Protein AF-A0A8J4T816-F1 (afdb_monomer_lite)

Secondary structure (DSSP, 8-state):
---------TT-EEEE-SSTTSPPEEEEEEEEETTTTEEEEEESSSS-EEEE-GGG-EE--TTGGGGS-HHHHHHHHHHIIIIIHHHHHHHHHHHHT------------------------TT-EEEEE-TTT--EEEEEEEEEETTTTEEEEEETTT--EEEE-GGG-B-TTSGGGGGB--HHHHHHHHHHHHHHHHHHHHHGGGSSS----

Sequence (213 aa):
MYIYNSIWSVGDFCLYKPDPTGEYVLGAIKLIDVDNNLCTITSCMSSVETKLSPEELLSLTADTIKLVSEDDLQAVHKQLNASYFGRKLEKLSCIFSGQPMEKLPKSTPVRPHKSANSSWQPGNMCICTWSEDDSYYFAIVSEADHQKDRFLITFCYYNNTEIKRSTDLHELGSDFELLVEDELNKLAAEKLRKSQTSRKKVGSAKLEDGNET

Structure (mmCIF, N/CA/C/O backbone):
data_AF-A0A8J4T816-F1
#
_entry.id   AF-A0A8J4T816-F1
#
loop_
_atom_site.group_PDB
_atom_site.id
_atom_site.type_symbol
_atom_site.label_atom_id
_atom_site.label_alt_id
_atom_site.label_comp_id
_atom_site.label_asym_id
_atom_site.label_entity_id
_atom_site.label_seq_id
_atom_site.pdbx_PDB_ins_code
_atom_site.Cartn_x
_atom_site.Cartn_y
_atom_site.Cartn_z
_atom_site.occupancy
_atom_site.B_iso_or_equiv
_atom_site.auth_seq_id
_atom_site.auth_comp_id
_atom_site.auth_asym_id
_atom_site.auth_atom_id
_atom_site.pdbx_PDB_model_num
ATOM 1 N N . MET A 1 1 ? 4.881 -17.284 32.587 1.00 33.09 1 MET A N 1
ATOM 2 C CA . MET A 1 1 ? 5.192 -16.071 31.806 1.00 33.09 1 MET A CA 1
ATOM 3 C C . MET A 1 1 ? 4.037 -15.910 30.835 1.00 33.09 1 MET A C 1
ATOM 5 O O . MET A 1 1 ? 3.948 -16.691 29.899 1.00 33.09 1 MET A O 1
ATOM 9 N N . TYR A 1 2 ? 3.052 -15.074 31.170 1.00 28.73 2 TYR A N 1
ATOM 10 C CA . TYR A 1 2 ? 1.856 -14.921 30.341 1.00 28.73 2 TYR A CA 1
ATOM 11 C C . TYR A 1 2 ? 2.256 -14.149 29.085 1.00 28.73 2 TYR A C 1
ATOM 13 O O . TYR A 1 2 ? 2.643 -12.988 29.172 1.00 28.73 2 TYR A O 1
ATOM 21 N N . ILE A 1 3 ? 2.239 -14.821 27.935 1.00 30.38 3 ILE A N 1
ATOM 22 C CA . ILE A 1 3 ? 2.352 -14.162 26.636 1.00 30.38 3 ILE A CA 1
ATOM 23 C C . ILE A 1 3 ? 1.009 -13.468 26.433 1.00 30.38 3 ILE A C 1
ATOM 25 O O . ILE A 1 3 ? 0.025 -14.104 26.060 1.00 30.38 3 ILE A O 1
ATOM 29 N N . TYR A 1 4 ? 0.944 -12.188 26.787 1.00 39.75 4 TYR A N 1
ATOM 30 C CA . TYR A 1 4 ? -0.200 -11.354 26.460 1.00 39.75 4 TYR A CA 1
ATOM 31 C C . TYR A 1 4 ? -0.156 -11.131 24.945 1.00 39.75 4 TYR A C 1
ATOM 33 O O . TYR A 1 4 ? 0.651 -10.349 24.446 1.00 39.75 4 TYR A O 1
ATOM 41 N N . ASN A 1 5 ? -0.974 -11.878 24.201 1.00 41.59 5 ASN A N 1
ATOM 42 C CA . ASN A 1 5 ? -1.236 -11.610 22.789 1.00 41.59 5 ASN A CA 1
ATOM 43 C C . ASN A 1 5 ? -2.100 -10.349 22.714 1.00 41.59 5 ASN A C 1
ATOM 45 O O . ASN A 1 5 ? -3.313 -10.430 22.532 1.00 41.59 5 ASN A O 1
ATOM 49 N N . SER A 1 6 ? -1.491 -9.181 22.923 1.00 51.69 6 SER A N 1
ATOM 50 C CA . SER A 1 6 ? -2.175 -7.930 22.628 1.00 51.69 6 SER A CA 1
ATOM 51 C C . SER A 1 6 ? -2.314 -7.840 21.113 1.00 51.69 6 SER A C 1
ATOM 53 O O . SER A 1 6 ? -1.322 -7.867 20.389 1.00 51.69 6 SER A O 1
ATOM 55 N N . ILE A 1 7 ? -3.557 -7.783 20.641 1.00 67.62 7 ILE A N 1
ATOM 56 C CA . ILE A 1 7 ? -3.929 -7.672 19.220 1.00 67.62 7 ILE A CA 1
ATOM 57 C C . ILE A 1 7 ? -3.502 -6.298 18.655 1.00 67.62 7 ILE A C 1
ATOM 59 O O . ILE A 1 7 ? -3.560 -6.061 17.455 1.00 67.62 7 ILE A O 1
ATOM 63 N N . TRP A 1 8 ? -3.047 -5.404 19.532 1.00 76.00 8 TRP A N 1
ATOM 64 C CA . TRP A 1 8 ? -2.840 -3.991 19.286 1.00 76.00 8 TRP A CA 1
ATOM 65 C C . TRP A 1 8 ? -1.366 -3.608 19.184 1.00 76.00 8 TRP A C 1
ATOM 67 O O . TRP A 1 8 ? -0.539 -4.042 19.989 1.00 76.00 8 TRP A O 1
ATOM 77 N N . SER A 1 9 ? -1.069 -2.710 18.248 1.00 75.62 9 SER A N 1
ATOM 78 C CA . SER A 1 9 ? 0.235 -2.088 18.027 1.00 75.62 9 SER A CA 1
ATOM 79 C C . SER A 1 9 ? 0.171 -0.567 18.178 1.00 75.62 9 SER A C 1
ATOM 81 O O . SER A 1 9 ? -0.869 0.069 18.013 1.00 75.62 9 SER A O 1
ATOM 83 N N . VAL A 1 10 ? 1.311 0.050 18.503 1.00 77.75 10 VAL A N 1
ATOM 84 C CA . VAL A 1 10 ? 1.423 1.516 18.511 1.00 77.75 10 VAL A CA 1
ATOM 85 C C . VAL A 1 10 ? 1.201 2.039 17.093 1.00 77.75 10 VAL A C 1
ATOM 87 O O . VAL A 1 10 ? 1.887 1.621 16.164 1.00 77.75 10 VAL A O 1
ATOM 90 N N . GLY A 1 11 ? 0.279 2.986 16.951 1.00 71.31 11 GLY A N 1
ATOM 91 C CA . GLY A 1 11 ? -0.172 3.527 15.673 1.00 71.31 11 GLY A CA 1
ATOM 92 C C . GLY A 1 11 ? -1.502 2.954 15.189 1.00 71.31 11 GLY A C 1
ATOM 93 O O . GLY A 1 11 ? -2.103 3.567 14.310 1.00 71.31 11 GLY A O 1
ATOM 94 N N . ASP A 1 12 ? -1.992 1.857 15.775 1.00 77.56 12 ASP A N 1
ATOM 95 C CA . ASP A 1 12 ? -3.284 1.290 15.389 1.00 77.56 12 ASP A CA 1
ATOM 96 C C . ASP A 1 12 ? -4.430 2.230 15.762 1.00 77.56 12 ASP A C 1
ATOM 98 O O . ASP A 1 12 ? -4.434 2.872 16.821 1.00 77.56 12 ASP A O 1
ATOM 102 N N . PHE A 1 13 ? -5.432 2.276 14.889 1.00 83.69 13 PHE A N 1
ATOM 103 C CA . PHE A 1 13 ? -6.693 2.945 15.168 1.00 83.69 13 PHE A CA 1
ATOM 104 C C . PHE A 1 13 ? -7.628 2.013 15.929 1.00 83.69 13 PHE A C 1
ATOM 106 O O . PHE A 1 13 ? -7.793 0.841 15.586 1.00 83.69 13 PHE A O 1
ATOM 113 N N . CYS A 1 14 ? -8.275 2.559 16.949 1.00 85.06 14 CYS A N 1
ATOM 114 C CA . CYS A 1 14 ? -9.207 1.839 17.798 1.00 85.06 14 CYS A CA 1
ATOM 115 C C . CYS A 1 14 ? -10.420 2.708 18.121 1.00 85.06 14 CYS A C 1
ATOM 117 O O . CYS A 1 14 ? -10.354 3.941 18.105 1.00 85.06 14 CYS A O 1
ATOM 119 N N . LEU A 1 15 ? -11.529 2.046 18.432 1.00 86.50 15 LEU A N 1
ATOM 120 C CA . LEU A 1 15 ? -12.700 2.693 18.998 1.00 86.50 15 LEU A CA 1
ATOM 121 C C . LEU A 1 15 ? -12.729 2.453 20.492 1.00 86.50 15 LEU A C 1
ATOM 123 O O . LEU A 1 15 ? -12.544 1.325 20.951 1.00 86.50 15 LEU A O 1
ATOM 127 N N . TYR A 1 16 ? -12.994 3.515 21.236 1.00 88.56 16 TYR A N 1
ATOM 128 C CA . TYR A 1 16 ? -13.098 3.452 22.683 1.00 88.56 16 TYR A CA 1
ATOM 129 C C . TYR A 1 16 ? -14.207 4.368 23.180 1.00 88.56 16 TYR A C 1
ATOM 131 O O . TYR A 1 16 ? -14.677 5.249 22.461 1.00 88.56 16 TYR A O 1
ATOM 139 N N . LYS A 1 17 ? -14.633 4.152 24.422 1.00 87.94 17 LYS A N 1
ATOM 140 C CA . LYS A 1 17 ? -15.593 5.022 25.095 1.00 87.94 17 LYS A CA 1
ATOM 141 C C . LYS A 1 17 ? -14.863 5.882 26.123 1.00 87.94 17 LYS A C 1
ATOM 143 O O . LYS A 1 17 ? -14.319 5.327 27.075 1.00 87.94 17 LYS A O 1
ATOM 148 N N . PRO A 1 18 ? -14.824 7.214 25.959 1.00 81.19 18 PRO A N 1
ATOM 149 C CA . PRO A 1 18 ? -14.191 8.099 26.933 1.00 81.19 18 PRO A CA 1
ATOM 150 C C . PRO A 1 18 ? -15.011 8.204 28.227 1.00 81.19 18 PRO A C 1
ATOM 152 O O . PRO A 1 18 ? -14.454 8.499 29.280 1.00 81.19 18 PRO A O 1
ATOM 155 N N . ASP A 1 19 ? -16.317 7.931 28.151 1.00 79.69 19 ASP A N 1
ATOM 156 C CA . ASP A 1 19 ? -17.225 7.805 29.288 1.00 79.69 19 ASP A CA 1
ATOM 157 C C . ASP A 1 19 ? -18.019 6.488 29.164 1.00 79.69 19 ASP A C 1
ATOM 159 O O . ASP A 1 19 ? -18.445 6.157 28.054 1.00 79.69 19 ASP A O 1
ATOM 163 N N . PRO A 1 20 ? -18.267 5.732 30.254 1.00 74.12 20 PRO A N 1
ATOM 164 C CA . PRO A 1 20 ? -19.018 4.470 30.211 1.00 74.12 20 PRO A CA 1
ATOM 165 C C . PRO A 1 20 ? -20.416 4.579 29.582 1.00 74.12 20 PRO A C 1
ATOM 167 O O . PRO A 1 20 ? -20.936 3.601 29.039 1.00 74.12 20 PRO A O 1
ATOM 170 N N . THR A 1 21 ? -21.025 5.762 29.649 1.00 73.88 21 THR A N 1
ATOM 171 C CA . THR A 1 21 ? -22.337 6.073 29.065 1.00 73.88 21 THR A CA 1
ATOM 172 C C . THR A 1 21 ? -22.248 6.754 27.699 1.00 73.88 21 THR A C 1
ATOM 174 O O . THR A 1 21 ? -23.270 6.959 27.048 1.00 73.88 21 THR A O 1
ATOM 177 N N . GLY A 1 22 ? -21.033 7.077 27.256 1.00 74.62 22 GLY A N 1
ATOM 178 C CA . GLY A 1 22 ? -20.761 7.790 26.020 1.00 74.62 22 GLY A CA 1
ATOM 179 C C . GLY A 1 22 ? -20.814 6.925 24.761 1.00 74.62 22 GLY A C 1
ATOM 180 O O . GLY A 1 22 ? -20.899 5.689 24.789 1.00 74.62 22 GLY A O 1
ATOM 181 N N . GLU A 1 23 ? -20.744 7.624 23.634 1.00 82.75 23 GLU A N 1
ATOM 182 C CA . GLU A 1 23 ? -20.598 7.035 22.308 1.00 82.75 23 GLU A CA 1
ATOM 183 C C . GLU A 1 23 ? -19.155 6.582 22.066 1.00 82.75 23 GLU A C 1
ATOM 185 O O . GLU A 1 23 ? -18.222 6.972 22.777 1.00 82.75 23 GLU A O 1
ATOM 190 N N . TYR A 1 24 ? -18.980 5.708 21.075 1.00 84.25 24 TYR A N 1
ATOM 191 C CA . TYR A 1 24 ? -17.648 5.314 20.645 1.00 84.25 24 TYR A CA 1
ATOM 192 C C . TYR A 1 24 ? -16.997 6.469 19.898 1.00 84.25 24 TYR A C 1
ATOM 194 O O . TYR A 1 24 ? -17.584 7.030 18.980 1.00 84.25 24 TYR A O 1
ATOM 202 N N . VAL A 1 25 ? -15.764 6.776 20.275 1.00 85.25 25 VAL A N 1
ATOM 203 C CA . VAL A 1 25 ? -14.936 7.765 19.591 1.00 85.25 25 VAL A CA 1
ATOM 204 C C . VAL A 1 25 ? -13.712 7.088 19.006 1.00 85.25 25 VAL A C 1
ATOM 206 O O . VAL A 1 25 ? -13.271 6.029 19.469 1.00 85.25 25 VAL A O 1
ATOM 209 N N . LEU A 1 26 ? -13.152 7.724 17.985 1.00 86.06 26 LEU A N 1
ATOM 210 C CA . LEU A 1 26 ? -11.970 7.233 17.300 1.00 86.06 26 LEU A CA 1
ATOM 211 C C . LEU A 1 26 ? -10.702 7.756 17.981 1.00 86.06 26 LEU A C 1
ATOM 213 O O . LEU A 1 26 ? -10.572 8.942 18.304 1.00 86.06 26 LEU A O 1
ATOM 217 N N . GLY A 1 27 ? -9.755 6.853 18.211 1.00 85.44 27 GLY A N 1
ATOM 218 C CA . GLY A 1 27 ? -8.450 7.177 18.766 1.00 85.44 27 GLY A CA 1
ATOM 219 C C . GLY A 1 27 ? -7.336 6.351 18.144 1.00 85.44 27 GLY A C 1
ATOM 220 O O . GLY A 1 27 ? -7.565 5.291 17.561 1.00 85.44 27 GLY A O 1
ATOM 221 N N . ALA A 1 28 ? -6.111 6.842 18.288 1.00 84.75 28 ALA A N 1
ATOM 222 C CA . ALA A 1 28 ? -4.904 6.141 17.873 1.00 84.75 28 ALA A CA 1
ATOM 223 C C . ALA A 1 28 ? -4.101 5.698 19.098 1.00 84.75 28 ALA A C 1
ATOM 225 O O . ALA A 1 28 ? -3.939 6.456 20.062 1.00 84.75 28 ALA A O 1
ATOM 226 N N . ILE A 1 29 ? -3.567 4.479 19.056 1.00 84.50 29 ILE A N 1
ATOM 227 C CA . ILE A 1 29 ? -2.734 3.946 20.132 1.00 84.50 29 ILE A CA 1
ATOM 228 C C . ILE A 1 29 ? -1.376 4.638 20.090 1.00 84.50 29 ILE A C 1
ATOM 230 O O . ILE A 1 29 ? -0.587 4.458 19.165 1.00 84.50 29 ILE A O 1
ATOM 234 N N . LYS A 1 30 ? -1.080 5.426 21.120 1.00 83.56 30 LYS A N 1
ATOM 235 C CA . LYS A 1 30 ? 0.178 6.163 21.244 1.00 83.56 30 LYS A CA 1
ATOM 236 C C . LYS A 1 30 ? 1.256 5.342 21.941 1.00 83.56 30 LYS A C 1
ATOM 238 O O . LYS A 1 30 ? 2.418 5.398 21.546 1.00 83.56 30 LYS A O 1
ATOM 243 N N . LEU A 1 31 ? 0.886 4.614 22.994 1.00 83.06 31 LEU A N 1
ATOM 244 C CA . LEU A 1 31 ? 1.801 3.803 23.802 1.00 83.06 31 LEU A CA 1
ATOM 245 C C . LEU A 1 31 ? 1.092 2.549 24.306 1.00 83.06 31 LEU A C 1
ATOM 247 O O . LEU A 1 31 ? -0.097 2.591 24.617 1.00 83.06 31 LEU A O 1
ATOM 251 N N . ILE A 1 32 ? 1.844 1.460 24.440 1.00 84.06 32 ILE A N 1
ATOM 252 C CA . ILE A 1 32 ? 1.383 0.214 25.055 1.00 84.06 32 ILE A CA 1
ATOM 253 C C . ILE A 1 32 ? 2.299 -0.071 26.241 1.00 84.06 32 ILE A C 1
ATOM 255 O O . ILE A 1 32 ? 3.505 -0.247 26.075 1.00 84.06 32 ILE A O 1
ATOM 259 N N . ASP A 1 33 ? 1.717 -0.077 27.433 1.00 83.44 33 ASP A N 1
ATOM 260 C CA . ASP A 1 33 ? 2.370 -0.439 28.682 1.00 83.44 33 ASP A CA 1
ATOM 261 C C . ASP A 1 33 ? 2.063 -1.909 28.975 1.00 83.44 33 ASP A C 1
ATOM 263 O O . ASP A 1 33 ? 0.969 -2.262 29.418 1.00 83.44 33 ASP A O 1
ATOM 267 N N . VAL A 1 34 ? 3.028 -2.774 28.665 1.00 79.25 34 VAL A N 1
ATOM 268 C CA . VAL A 1 34 ? 2.898 -4.227 28.835 1.00 79.25 34 VAL A CA 1
ATOM 269 C C . VAL A 1 34 ? 2.901 -4.615 30.315 1.00 79.25 34 VAL A C 1
ATOM 271 O O . VAL A 1 34 ? 2.236 -5.578 30.688 1.00 79.25 34 VAL A O 1
ATOM 274 N N . ASP A 1 35 ? 3.609 -3.860 31.158 1.00 80.88 35 ASP A N 1
ATOM 275 C CA . ASP A 1 35 ? 3.750 -4.168 32.583 1.00 80.88 35 ASP A CA 1
ATOM 276 C C . ASP A 1 35 ? 2.432 -3.930 33.329 1.00 80.88 35 ASP A C 1
ATOM 278 O O . ASP A 1 35 ? 2.049 -4.720 34.192 1.00 80.88 35 ASP A O 1
ATOM 282 N N . ASN A 1 36 ? 1.715 -2.864 32.960 1.00 81.88 36 ASN A N 1
ATOM 283 C CA . ASN A 1 36 ? 0.425 -2.507 33.554 1.00 81.88 36 ASN A CA 1
ATOM 284 C C . ASN A 1 36 ? -0.784 -2.958 32.720 1.00 81.88 36 ASN A C 1
ATOM 286 O O . ASN A 1 36 ? -1.917 -2.753 33.149 1.00 81.88 36 ASN A O 1
ATOM 290 N N . ASN A 1 37 ? -0.553 -3.566 31.551 1.00 83.06 37 ASN A N 1
ATOM 291 C CA . ASN A 1 37 ? -1.580 -3.958 30.584 1.00 83.06 37 ASN A CA 1
ATOM 292 C C . ASN A 1 37 ? -2.531 -2.803 30.214 1.00 83.06 37 ASN A C 1
ATOM 294 O O . ASN A 1 37 ? -3.754 -2.938 30.250 1.00 83.06 37 ASN A O 1
ATOM 298 N N . LEU A 1 38 ? -1.955 -1.642 29.894 1.00 87.88 38 LEU A N 1
ATOM 299 C CA . LEU A 1 38 ? -2.699 -0.434 29.539 1.00 87.88 38 LEU A CA 1
ATOM 300 C C . LEU A 1 38 ? -2.224 0.126 28.200 1.00 87.88 38 LEU A C 1
ATOM 302 O O . LEU A 1 38 ? -1.029 0.255 27.935 1.00 87.88 38 LEU A O 1
ATOM 306 N N . CYS A 1 39 ? -3.170 0.549 27.376 1.00 87.25 39 CYS A N 1
ATOM 307 C CA . CYS A 1 39 ? -2.929 1.326 26.173 1.00 87.25 39 CYS A CA 1
ATOM 308 C C . CYS A 1 39 ? -3.155 2.806 26.486 1.00 87.25 39 CYS A C 1
ATOM 310 O O . CYS A 1 39 ? -4.149 3.171 27.107 1.00 87.25 39 CYS A O 1
ATOM 312 N N . THR A 1 40 ? -2.241 3.672 26.052 1.00 88.31 40 THR A N 1
ATOM 313 C CA . THR A 1 40 ? -2.471 5.121 26.015 1.00 88.31 40 THR A CA 1
ATOM 314 C C . THR A 1 40 ? -3.003 5.470 24.636 1.00 88.31 40 THR A C 1
ATOM 316 O O . THR A 1 40 ? -2.287 5.330 23.643 1.00 88.31 40 THR A O 1
ATOM 319 N N . ILE A 1 41 ? -4.251 5.914 24.583 1.00 89.94 41 ILE A N 1
ATOM 320 C CA . ILE A 1 41 ? -4.960 6.293 23.367 1.00 89.94 41 ILE A CA 1
ATOM 321 C C . ILE A 1 41 ? -5.007 7.811 23.290 1.00 89.94 41 ILE A C 1
ATOM 323 O O . ILE A 1 41 ? -5.309 8.477 24.279 1.00 89.94 41 ILE A O 1
ATOM 327 N N . THR A 1 42 ? -4.718 8.362 22.118 1.00 87.81 42 THR A N 1
ATOM 328 C CA . THR A 1 42 ? -4.937 9.778 21.823 1.00 87.81 42 THR A CA 1
ATOM 329 C C . THR A 1 42 ? -6.182 9.905 20.959 1.00 87.81 42 THR A C 1
ATOM 331 O O . THR A 1 42 ? -6.266 9.269 19.908 1.00 87.81 42 THR A O 1
ATOM 334 N N . SER A 1 43 ? -7.146 10.715 21.398 1.00 84.81 43 SER A N 1
ATOM 335 C CA . SER A 1 43 ? -8.365 10.977 20.628 1.00 84.81 43 SER A CA 1
ATOM 336 C C . SER A 1 43 ? -8.033 11.613 19.272 1.00 84.81 43 SER A C 1
ATOM 338 O O . SER A 1 43 ? -7.132 12.445 19.146 1.00 84.81 43 SER A O 1
ATOM 340 N N . CYS A 1 44 ? -8.773 11.243 18.227 1.00 74.12 44 CYS A N 1
ATOM 341 C CA . CYS A 1 44 ? -8.597 11.852 16.911 1.00 74.12 44 CYS A CA 1
ATOM 342 C C . CYS A 1 44 ? -9.180 13.277 16.837 1.00 74.12 44 CYS A C 1
ATOM 344 O O . CYS A 1 44 ? -8.733 14.098 16.030 1.00 74.12 44 CYS A O 1
ATOM 346 N N . MET A 1 45 ? -10.131 13.592 17.718 1.00 70.44 45 MET A N 1
ATOM 347 C CA . MET A 1 45 ? -10.807 14.890 17.779 1.00 70.44 45 MET A CA 1
ATOM 348 C C . MET A 1 45 ? -10.216 15.851 18.800 1.00 70.44 45 MET A C 1
ATOM 350 O O . MET A 1 45 ? -10.378 17.066 18.683 1.00 70.44 45 MET A O 1
ATOM 354 N N . SER A 1 46 ? -9.501 15.325 19.789 1.00 69.31 46 SER A N 1
ATOM 355 C CA . SER A 1 46 ? -8.887 16.119 20.842 1.00 69.31 46 SER A CA 1
ATOM 356 C C . SER A 1 46 ? -7.494 15.591 21.156 1.00 69.31 46 SER A C 1
ATOM 358 O O . SER A 1 46 ? -7.261 14.392 21.149 1.00 69.31 46 SER A O 1
ATOM 360 N N . SER A 1 47 ? -6.550 16.460 21.510 1.00 69.56 47 SER A N 1
ATOM 361 C CA . SER A 1 47 ? -5.221 16.021 21.971 1.00 69.56 47 SER A CA 1
ATOM 362 C C . SER A 1 47 ? -5.250 15.400 23.379 1.00 69.56 47 SER A C 1
ATOM 364 O O . SER A 1 47 ? -4.232 15.389 24.070 1.00 69.56 47 SER A O 1
ATOM 366 N N . VAL A 1 48 ? -6.419 14.946 23.840 1.00 81.06 48 VAL A N 1
ATOM 367 C CA . VAL A 1 48 ? -6.610 14.312 25.140 1.00 81.06 48 VAL A CA 1
ATOM 368 C C . VAL A 1 48 ? -6.163 12.862 25.042 1.00 81.06 48 VAL A C 1
ATOM 370 O O . VAL A 1 48 ? -6.514 12.136 24.109 1.00 81.06 48 VAL A O 1
ATOM 373 N N . GLU A 1 49 ? -5.377 12.452 26.031 1.00 88.12 49 GLU A N 1
ATOM 374 C CA . GLU A 1 49 ? -4.913 11.082 26.177 1.00 88.12 49 GLU A CA 1
ATOM 375 C C . GLU A 1 49 ? -5.736 10.360 27.236 1.00 88.12 49 GLU A C 1
ATOM 377 O O . GLU A 1 49 ? -6.044 10.908 28.295 1.00 88.12 49 GLU A O 1
ATOM 382 N N . THR A 1 50 ? -6.088 9.114 26.957 1.00 87.69 50 THR A N 1
ATOM 383 C CA . THR A 1 50 ? -6.822 8.246 27.875 1.00 87.69 50 THR A CA 1
ATOM 384 C C . THR A 1 50 ? -6.076 6.929 28.003 1.00 87.69 50 THR A C 1
ATOM 386 O O . THR A 1 50 ? -5.515 6.433 27.029 1.00 87.69 50 THR A O 1
ATOM 389 N N . LYS A 1 51 ? -6.027 6.377 29.215 1.00 90.88 51 LYS A N 1
ATOM 390 C CA . LYS A 1 51 ? -5.417 5.072 29.475 1.00 90.88 51 LYS A CA 1
ATOM 391 C C . LYS A 1 51 ? -6.520 4.047 29.669 1.00 90.88 51 LYS A C 1
ATOM 393 O O . LYS A 1 51 ? -7.319 4.224 30.581 1.00 90.88 51 LYS A O 1
ATOM 398 N N . LEU A 1 52 ? -6.549 3.019 28.830 1.00 88.19 52 LEU A N 1
ATOM 399 C CA . LEU A 1 52 ? -7.568 1.968 28.863 1.00 88.19 52 LEU A CA 1
ATOM 400 C C . LEU A 1 52 ? -6.935 0.588 28.736 1.00 88.19 52 LEU A C 1
ATOM 402 O O . LEU A 1 52 ? -5.832 0.450 28.202 1.00 88.19 52 LEU A O 1
ATOM 406 N N . SER A 1 53 ? -7.643 -0.429 29.218 1.00 86.62 53 SER A N 1
ATOM 407 C CA . SER A 1 53 ? -7.279 -1.823 28.977 1.00 86.62 53 SER A CA 1
ATOM 408 C C . SER A 1 53 ? -7.461 -2.174 27.492 1.00 86.62 53 SER A C 1
ATOM 410 O O . SER A 1 53 ? -8.420 -1.708 26.871 1.00 86.62 53 SER A O 1
ATOM 412 N N . PRO A 1 54 ? -6.610 -3.041 26.910 1.00 83.06 54 PRO A N 1
ATOM 413 C CA . PRO A 1 54 ? -6.799 -3.585 25.563 1.00 83.06 54 PRO A CA 1
ATOM 414 C C . PRO A 1 54 ? -8.187 -4.191 25.292 1.00 83.06 54 PRO A C 1
ATOM 416 O O . PRO A 1 54 ? -8.625 -4.205 24.144 1.00 83.06 54 PRO A O 1
ATOM 419 N N . GLU A 1 55 ? -8.864 -4.698 26.328 1.00 82.88 55 GLU A N 1
ATOM 420 C CA . GLU A 1 55 ? -10.201 -5.311 26.235 1.00 82.88 55 GLU A CA 1
ATOM 421 C C . GLU A 1 55 ? -11.330 -4.281 26.069 1.00 82.88 55 GLU A C 1
ATOM 423 O O . GLU A 1 55 ? -12.418 -4.617 25.606 1.00 82.88 55 GLU A O 1
ATOM 428 N N . GLU A 1 56 ? -11.076 -3.021 26.427 1.00 85.25 56 GLU A N 1
ATOM 429 C CA . GLU A 1 56 ? -12.032 -1.915 26.289 1.00 85.25 56 GLU A CA 1
ATOM 430 C C . GLU A 1 56 ? -11.987 -1.282 24.887 1.00 85.25 56 GLU A C 1
ATOM 432 O O . GLU A 1 56 ? -12.782 -0.393 24.573 1.00 85.25 56 GLU A O 1
ATOM 437 N N . LEU A 1 57 ? -11.057 -1.740 24.041 1.00 86.44 57 LEU A N 1
ATOM 438 C CA . LEU A 1 57 ? -10.839 -1.246 22.689 1.00 86.44 57 LEU A CA 1
ATOM 439 C C . LEU A 1 57 ? -11.527 -2.145 21.662 1.00 86.44 57 LEU A C 1
ATOM 441 O O . LEU A 1 57 ? -11.430 -3.371 21.714 1.00 86.44 57 LEU A O 1
ATOM 445 N N . LEU A 1 58 ? -12.165 -1.530 20.669 1.00 82.06 58 LEU A N 1
ATOM 446 C CA . LEU A 1 58 ? -12.720 -2.236 19.516 1.00 82.06 58 LEU A CA 1
ATOM 447 C C . LEU A 1 58 ? -11.896 -1.959 18.262 1.00 82.06 58 LEU A C 1
ATOM 449 O O . LEU A 1 58 ? -11.595 -0.807 17.939 1.00 82.06 58 LEU A O 1
ATOM 453 N N . SER A 1 59 ? -11.568 -3.025 17.529 1.00 77.50 59 SER A N 1
ATOM 454 C CA . SER A 1 59 ? -10.900 -2.941 16.227 1.00 77.50 59 SER A CA 1
ATOM 455 C C . SER A 1 59 ? -11.762 -2.195 15.224 1.00 77.50 59 SER A C 1
ATOM 457 O O . SER A 1 59 ? -12.986 -2.355 15.198 1.00 77.50 59 SER A O 1
ATOM 459 N N . LEU A 1 60 ? -11.118 -1.396 14.376 1.00 73.69 60 LEU A N 1
ATOM 460 C CA . LEU A 1 60 ? -11.790 -0.749 13.262 1.00 73.69 60 LEU A CA 1
ATOM 461 C C . LEU A 1 60 ? -12.098 -1.809 12.194 1.00 73.69 60 LEU A C 1
ATOM 463 O O . LEU A 1 60 ? -11.202 -2.381 11.581 1.00 73.69 60 LEU A O 1
ATOM 467 N N . THR A 1 61 ? -13.375 -2.105 12.000 1.00 67.44 61 THR A N 1
ATOM 468 C CA . THR A 1 61 ? -13.880 -3.089 11.037 1.00 67.44 61 THR A CA 1
ATOM 469 C C . THR A 1 61 ? -15.043 -2.474 10.269 1.00 67.44 61 THR A C 1
ATOM 471 O O . THR A 1 61 ? -15.592 -1.452 10.680 1.00 67.44 61 THR A O 1
ATOM 474 N N . ALA A 1 62 ? -15.470 -3.115 9.180 1.00 61.31 62 ALA A N 1
ATOM 475 C CA . ALA A 1 62 ? -16.617 -2.656 8.392 1.00 61.31 62 ALA A CA 1
ATOM 476 C C . ALA A 1 62 ? -17.920 -2.531 9.211 1.00 61.31 62 ALA A C 1
ATOM 478 O O . ALA A 1 62 ? -18.804 -1.754 8.849 1.00 61.31 62 ALA A O 1
ATOM 479 N N . ASP A 1 63 ? -18.047 -3.272 10.315 1.00 63.38 63 ASP A N 1
ATOM 480 C CA . ASP A 1 63 ? -19.217 -3.200 11.189 1.00 63.38 63 ASP A CA 1
ATOM 481 C C . ASP A 1 63 ? -19.052 -2.190 12.320 1.00 63.38 63 ASP A C 1
ATOM 483 O O . ASP A 1 63 ? -19.988 -1.449 12.615 1.00 63.38 63 ASP A O 1
ATOM 487 N N . THR A 1 64 ? -17.865 -2.105 12.919 1.00 69.19 64 THR A N 1
ATOM 488 C CA . THR A 1 64 ? -17.609 -1.178 14.030 1.00 69.19 64 THR A CA 1
ATOM 489 C C . THR A 1 64 ? -17.436 0.267 13.566 1.00 69.19 64 THR A C 1
ATOM 491 O O . THR A 1 64 ? -17.777 1.176 14.315 1.00 69.19 64 THR A O 1
ATOM 494 N N . ILE A 1 65 ? -17.015 0.509 12.318 1.00 69.94 65 ILE A N 1
ATOM 495 C CA . ILE A 1 65 ? -16.905 1.866 11.752 1.00 69.94 65 ILE A CA 1
ATOM 496 C C . ILE A 1 65 ? -18.255 2.597 11.690 1.00 69.94 65 ILE A C 1
ATOM 498 O O . ILE A 1 65 ? -18.296 3.820 11.725 1.00 69.94 65 ILE A O 1
ATOM 502 N N . LYS A 1 66 ? -19.375 1.860 11.673 1.00 73.38 66 LYS A N 1
ATOM 503 C CA . LYS A 1 66 ? -20.737 2.423 11.713 1.00 73.38 66 LYS A CA 1
ATOM 504 C C . LYS A 1 66 ? -21.068 3.089 13.055 1.00 73.38 66 LYS A C 1
ATOM 506 O O . LYS A 1 66 ? -22.072 3.784 13.149 1.00 73.38 66 LYS A O 1
ATOM 511 N N . LEU A 1 67 ? -20.269 2.831 14.093 1.00 72.12 67 LEU A N 1
ATOM 512 C CA . LEU A 1 67 ? -20.425 3.402 15.435 1.00 72.12 67 LEU A CA 1
ATOM 513 C C . LEU A 1 67 ? -19.721 4.758 15.585 1.00 72.12 67 LEU A C 1
ATOM 515 O O . LEU A 1 67 ? -19.787 5.350 16.657 1.00 72.12 67 LEU A O 1
ATOM 519 N N . VAL A 1 68 ? -19.015 5.202 14.546 1.00 70.25 68 VAL A N 1
ATOM 520 C CA . VAL A 1 68 ? -18.173 6.398 14.541 1.00 70.25 68 VAL A CA 1
ATOM 521 C C . VAL A 1 68 ? -18.948 7.563 13.942 1.00 70.25 68 VAL A C 1
ATOM 523 O O . VAL A 1 68 ? -19.656 7.390 12.950 1.00 70.25 68 VAL A O 1
ATOM 526 N N . SER A 1 69 ? -18.807 8.752 14.525 1.00 70.94 69 SER A N 1
ATOM 527 C CA . SER A 1 69 ? -19.430 9.959 13.980 1.00 70.94 69 SER A CA 1
ATOM 528 C C . SER A 1 69 ? -18.776 10.389 12.654 1.00 70.94 69 SER A C 1
ATOM 530 O O . SER A 1 69 ? -17.595 10.141 12.407 1.00 70.94 69 SER A O 1
ATOM 532 N N . GLU A 1 70 ? -19.527 11.075 11.788 1.00 70.62 70 GLU A N 1
ATOM 533 C CA . GLU A 1 70 ? -18.988 11.646 10.539 1.00 70.62 70 GLU A CA 1
ATOM 534 C C . GLU A 1 70 ? -17.834 12.634 10.824 1.00 70.62 70 GLU A C 1
ATOM 536 O O . GLU A 1 70 ? -16.854 12.699 10.078 1.00 70.62 70 GLU A O 1
ATOM 541 N N . ASP A 1 71 ? -17.906 13.353 11.949 1.00 67.81 71 ASP A N 1
ATOM 542 C CA . ASP A 1 71 ? -16.877 14.297 12.393 1.00 67.81 71 ASP A CA 1
ATOM 543 C C . ASP A 1 71 ? -15.563 13.588 12.764 1.00 67.81 71 ASP A C 1
ATOM 545 O O . ASP A 1 71 ? -14.483 14.047 12.380 1.00 67.81 71 ASP A O 1
ATOM 549 N N . ASP A 1 72 ? -15.634 12.429 13.429 1.00 65.94 72 ASP A N 1
ATOM 550 C CA . ASP A 1 72 ? -14.470 11.584 13.736 1.00 65.94 72 ASP A CA 1
ATOM 551 C C . ASP A 1 72 ? -13.792 11.049 12.460 1.00 65.94 72 ASP A C 1
ATOM 553 O O . ASP A 1 72 ? -12.560 10.982 12.382 1.00 65.94 72 ASP A O 1
ATOM 557 N N . LEU A 1 73 ? -14.570 10.703 11.427 1.00 66.88 73 LEU A N 1
ATOM 558 C CA . LEU A 1 73 ? -14.026 10.266 10.135 1.00 66.88 73 LEU A CA 1
ATOM 559 C C . LEU A 1 73 ? -13.284 11.407 9.428 1.00 66.88 73 LEU A C 1
ATOM 561 O O . LEU A 1 73 ? -12.161 11.221 8.948 1.00 66.88 73 LEU A O 1
ATOM 565 N N . GLN A 1 74 ? -13.858 12.613 9.427 1.00 67.00 74 GLN A N 1
ATOM 566 C CA . GLN A 1 74 ? -13.199 13.812 8.900 1.00 67.00 74 GLN A CA 1
ATOM 567 C C . GLN A 1 74 ? -11.936 14.170 9.693 1.00 67.00 74 GLN A C 1
ATOM 569 O O . GLN A 1 74 ? -10.929 14.591 9.115 1.00 67.00 74 GLN A O 1
ATOM 574 N N . ALA A 1 75 ? -11.946 13.966 11.010 1.00 64.62 75 ALA A N 1
ATOM 575 C CA . ALA A 1 75 ? -10.782 14.146 11.866 1.00 64.62 75 ALA A CA 1
ATOM 576 C C . ALA A 1 75 ? -9.638 13.216 11.492 1.00 64.62 75 ALA A C 1
ATOM 578 O O . ALA A 1 75 ? -8.498 13.663 11.383 1.00 64.62 75 ALA A O 1
ATOM 579 N N . VAL A 1 76 ? -9.939 11.937 11.265 1.00 63.91 76 VAL A N 1
ATOM 580 C CA . VAL A 1 76 ? -8.947 10.960 10.820 1.00 63.91 76 VAL A CA 1
ATOM 581 C C . VAL A 1 76 ? -8.436 11.303 9.437 1.00 63.91 76 VAL A C 1
ATOM 583 O O . VAL A 1 76 ? -7.223 11.350 9.258 1.00 63.91 76 VAL A O 1
ATOM 586 N N . HIS A 1 77 ? -9.305 11.669 8.496 1.00 61.41 77 HIS A N 1
ATOM 587 C CA . HIS A 1 77 ? -8.873 12.177 7.193 1.00 61.41 77 HIS A CA 1
ATOM 588 C C . HIS A 1 77 ? -7.932 13.381 7.345 1.00 61.41 77 HIS A C 1
ATOM 590 O O . HIS A 1 77 ? -6.892 13.447 6.694 1.00 61.41 77 HIS A O 1
ATOM 596 N N . LYS A 1 78 ? -8.230 14.315 8.255 1.00 59.31 78 LYS A N 1
ATOM 597 C CA . LYS A 1 78 ? -7.395 15.491 8.529 1.00 59.31 78 LYS A CA 1
ATOM 598 C C . LYS A 1 78 ? -6.089 15.155 9.257 1.00 59.31 78 LYS A C 1
ATOM 600 O O . LYS A 1 78 ? -5.074 15.778 8.959 1.00 59.31 78 LYS A O 1
ATOM 605 N N . GLN A 1 79 ? -6.079 14.201 10.188 1.00 55.97 79 GLN A N 1
ATOM 606 C CA . GLN A 1 79 ? -4.868 13.746 10.881 1.00 55.97 79 GLN A CA 1
ATOM 607 C C . GLN A 1 79 ? -3.961 12.944 9.954 1.00 55.97 79 GLN A C 1
ATOM 609 O O . GLN A 1 79 ? -2.753 13.179 9.953 1.00 55.97 79 GLN A O 1
ATOM 614 N N . LEU A 1 80 ? -4.531 12.071 9.121 1.00 53.84 80 LEU A N 1
ATOM 615 C CA . LEU A 1 80 ? -3.830 11.452 8.003 1.00 53.84 80 LEU A CA 1
ATOM 616 C C . LEU A 1 80 ? -3.262 12.563 7.115 1.00 53.84 80 LEU A C 1
ATOM 618 O O . LEU A 1 80 ? -2.058 12.603 6.908 1.00 53.84 80 LEU A O 1
ATOM 622 N N . ASN A 1 81 ? -4.049 13.576 6.745 1.00 53.75 81 ASN A N 1
ATOM 623 C CA . ASN A 1 81 ? -3.553 14.695 5.944 1.00 53.75 81 ASN A CA 1
ATOM 624 C C . ASN A 1 81 ? -2.415 15.497 6.619 1.00 53.75 81 ASN A C 1
ATOM 626 O O . ASN A 1 81 ? -1.419 15.802 5.975 1.00 53.75 81 ASN A O 1
ATOM 630 N N . ALA A 1 82 ? -2.487 15.807 7.913 1.00 49.03 82 ALA A N 1
ATOM 631 C CA . ALA A 1 82 ? -1.482 16.628 8.599 1.00 49.03 82 ALA A CA 1
ATOM 632 C C . ALA A 1 82 ? -0.200 15.856 8.970 1.00 49.03 82 ALA A C 1
ATOM 634 O O . ALA A 1 82 ? 0.905 16.372 8.822 1.00 49.03 82 ALA A O 1
ATOM 635 N N . SER A 1 83 ? -0.332 14.613 9.437 1.00 47.38 83 SER A N 1
ATOM 636 C CA . SER A 1 83 ? 0.779 13.767 9.898 1.00 47.38 83 SER A CA 1
ATOM 637 C C . SER A 1 83 ? 1.496 13.072 8.737 1.00 47.38 83 SER A C 1
ATOM 639 O O . SER A 1 83 ? 2.729 13.050 8.681 1.00 47.38 83 SER A O 1
ATOM 641 N N . TYR A 1 84 ? 0.733 12.540 7.775 1.00 47.88 84 TYR A N 1
ATOM 642 C CA . TYR A 1 84 ? 1.267 11.810 6.625 1.00 47.88 84 TYR A CA 1
ATOM 643 C C . TYR A 1 84 ? 1.825 12.768 5.569 1.00 47.88 84 TYR A C 1
ATOM 645 O O . TYR A 1 84 ? 2.987 12.628 5.175 1.00 47.88 84 TYR A O 1
ATOM 653 N N . PHE A 1 85 ? 1.065 13.800 5.166 1.00 45.03 85 PHE A N 1
ATOM 654 C CA . PHE A 1 85 ? 1.594 14.789 4.221 1.00 45.03 85 PHE A CA 1
ATOM 655 C C . PHE A 1 85 ? 2.573 15.745 4.882 1.00 45.03 85 PHE A C 1
ATOM 657 O O . PHE A 1 85 ? 3.484 16.169 4.196 1.00 45.03 85 PHE A O 1
ATOM 664 N N . GLY A 1 86 ? 2.491 16.037 6.185 1.00 43.31 86 GLY A N 1
ATOM 665 C CA . GLY A 1 86 ? 3.507 16.848 6.869 1.00 43.31 86 GLY A CA 1
ATOM 666 C C . GLY A 1 86 ? 4.901 16.222 6.782 1.00 43.31 86 GLY A C 1
ATOM 667 O O . GLY A 1 86 ? 5.852 16.880 6.372 1.00 43.31 86 GLY A O 1
ATOM 668 N N . ARG A 1 87 ? 5.011 14.911 7.040 1.00 47.69 87 ARG A N 1
ATOM 669 C CA . ARG A 1 87 ? 6.275 14.162 6.908 1.00 47.69 87 ARG A CA 1
ATOM 670 C C . ARG A 1 87 ? 6.733 14.011 5.455 1.00 47.69 87 ARG A C 1
ATOM 672 O O . ARG A 1 87 ? 7.935 14.001 5.187 1.00 47.69 87 ARG A O 1
ATOM 679 N N . LYS A 1 88 ? 5.793 13.893 4.509 1.00 38.94 88 LYS A N 1
ATOM 680 C CA . LYS A 1 88 ? 6.089 13.813 3.067 1.00 38.94 88 LYS A CA 1
ATOM 681 C C . LYS A 1 88 ? 6.486 15.186 2.494 1.00 38.94 88 LYS A C 1
ATOM 683 O O . LYS A 1 88 ? 7.427 15.259 1.714 1.00 38.94 88 LYS A O 1
ATOM 688 N N . LEU A 1 89 ? 5.856 16.273 2.939 1.00 42.69 89 LEU A N 1
ATOM 689 C CA . LEU A 1 89 ? 6.130 17.656 2.540 1.00 42.69 89 LEU A CA 1
ATOM 690 C C . LEU A 1 89 ? 7.374 18.234 3.216 1.00 42.69 89 LEU A C 1
ATOM 692 O O . LEU A 1 89 ? 8.076 18.980 2.555 1.00 42.69 89 LEU A O 1
ATOM 696 N N . GLU A 1 90 ? 7.717 17.872 4.458 1.00 43.06 90 GLU A N 1
ATOM 697 C CA . GLU A 1 90 ? 9.030 18.209 5.046 1.00 43.06 90 GLU A CA 1
ATOM 698 C C . GLU A 1 90 ? 10.177 17.561 4.263 1.00 43.06 90 GLU A C 1
ATOM 700 O O . GLU A 1 90 ? 11.199 18.193 3.986 1.00 43.06 90 GLU A O 1
ATOM 705 N N . LYS A 1 91 ? 9.988 16.302 3.844 1.00 36.59 91 LYS A N 1
ATOM 706 C CA . LYS A 1 91 ? 10.925 15.625 2.941 1.00 36.59 91 LYS A CA 1
ATOM 707 C C . LYS A 1 91 ? 11.068 16.372 1.616 1.00 36.59 91 LYS A C 1
ATOM 709 O O . LYS A 1 91 ? 12.181 16.497 1.117 1.00 36.59 91 LYS A O 1
ATOM 714 N N . LEU A 1 92 ? 9.971 16.886 1.061 1.00 33.75 92 LEU A N 1
ATOM 715 C CA . LEU A 1 92 ? 9.969 17.594 -0.222 1.00 33.75 92 LEU A CA 1
ATOM 716 C C . LEU A 1 92 ? 10.428 19.059 -0.111 1.00 33.75 92 LEU A C 1
ATOM 718 O O . LEU A 1 92 ? 11.084 19.550 -1.026 1.00 33.75 92 LEU A O 1
ATOM 722 N N . SER A 1 93 ? 10.181 19.747 1.006 1.00 34.34 93 SER A N 1
ATOM 723 C CA . SER A 1 93 ? 10.643 21.122 1.248 1.00 34.34 93 SER A CA 1
ATOM 724 C C . SER A 1 93 ? 12.164 21.189 1.424 1.00 34.34 93 SER A C 1
ATOM 726 O O . SER A 1 93 ? 12.797 22.153 0.984 1.00 34.34 93 SER A O 1
ATOM 728 N N . CYS A 1 94 ? 12.776 20.125 1.955 1.00 31.78 94 CYS A N 1
ATOM 729 C CA . CYS A 1 94 ? 14.231 19.952 1.970 1.00 31.78 94 CYS A CA 1
ATOM 730 C C . CYS A 1 94 ? 14.821 19.726 0.569 1.00 31.78 94 CYS A C 1
ATOM 732 O O . CYS A 1 94 ? 15.953 20.122 0.309 1.00 31.78 94 CYS A O 1
ATOM 734 N N . ILE A 1 95 ? 14.064 19.107 -0.342 1.00 36.25 95 ILE A N 1
ATOM 735 C CA . ILE A 1 95 ? 14.507 18.813 -1.714 1.00 36.25 95 ILE A CA 1
ATOM 736 C C . ILE A 1 95 ? 14.353 20.043 -2.624 1.00 36.25 95 ILE A C 1
ATOM 738 O O . ILE A 1 95 ? 15.215 20.297 -3.462 1.00 36.25 95 ILE A O 1
ATOM 742 N N . PHE A 1 96 ? 13.296 20.840 -2.441 1.00 35.31 96 PHE A N 1
ATOM 743 C CA . PHE A 1 96 ? 12.989 21.985 -3.309 1.00 35.31 96 PHE A CA 1
ATOM 744 C C . PHE A 1 96 ? 13.728 23.285 -2.958 1.00 35.31 96 PHE A C 1
ATOM 746 O O . PHE A 1 96 ? 13.836 24.166 -3.807 1.00 35.31 96 PHE A O 1
ATOM 753 N N . SER A 1 97 ? 14.244 23.434 -1.733 1.00 33.97 97 SER A N 1
ATOM 754 C CA . SER A 1 97 ? 14.875 24.688 -1.285 1.00 33.97 97 SER A CA 1
ATOM 755 C C . SER A 1 97 ? 16.346 24.849 -1.686 1.00 33.97 97 SER A C 1
ATOM 757 O O . SER A 1 97 ? 16.895 25.932 -1.492 1.00 33.97 97 SER A O 1
ATOM 759 N N . GLY A 1 98 ? 16.984 23.827 -2.276 1.00 39.31 98 GLY A N 1
ATOM 760 C CA . GLY A 1 98 ? 18.288 23.949 -2.947 1.00 39.31 98 GLY A CA 1
ATOM 761 C C . GLY A 1 98 ? 19.429 24.546 -2.108 1.00 39.31 98 GLY A C 1
ATOM 762 O O . GLY A 1 98 ? 20.427 24.992 -2.670 1.00 39.31 98 GLY A O 1
ATOM 763 N N . GLN A 1 99 ? 19.300 24.588 -0.780 1.00 34.47 99 GLN A N 1
ATOM 764 C CA . GLN A 1 99 ? 20.322 25.147 0.099 1.00 34.47 99 GLN A CA 1
ATOM 765 C C . GLN A 1 99 ? 21.368 24.072 0.437 1.00 34.47 99 GLN A C 1
ATOM 767 O O . GLN A 1 99 ? 20.997 22.943 0.772 1.00 34.47 99 GLN A O 1
ATOM 772 N N . PRO A 1 100 ? 22.677 24.388 0.388 1.00 37.72 100 PRO A N 1
ATOM 773 C CA . PRO A 1 100 ? 23.709 23.494 0.890 1.00 37.72 100 PRO A CA 1
ATOM 774 C C . PRO A 1 100 ? 23.525 23.319 2.398 1.00 37.72 100 PRO A C 1
ATOM 776 O O . PRO A 1 100 ? 23.498 24.292 3.148 1.00 37.72 100 PRO A O 1
ATOM 779 N N . MET A 1 101 ? 23.396 22.073 2.842 1.00 34.41 101 MET A N 1
ATOM 780 C CA . MET A 1 101 ? 23.220 21.733 4.249 1.00 34.41 101 MET A CA 1
ATOM 781 C C . MET A 1 101 ? 24.520 22.031 5.024 1.00 34.41 101 MET A C 1
ATOM 783 O O . MET A 1 101 ? 25.437 21.207 5.060 1.00 34.41 101 MET A O 1
ATOM 787 N N . GLU A 1 102 ? 24.631 23.216 5.632 1.00 37.06 102 GLU A N 1
ATOM 788 C CA . GLU A 1 102 ? 25.622 23.463 6.682 1.00 37.06 102 GLU A CA 1
ATOM 789 C C . GLU A 1 102 ? 25.198 22.779 7.992 1.00 37.06 102 GLU A C 1
ATOM 791 O O . GLU A 1 102 ? 24.023 22.651 8.333 1.00 37.06 102 GLU A O 1
ATOM 796 N N . LYS A 1 103 ? 26.203 22.247 8.686 1.00 47.91 103 LYS A N 1
ATOM 797 C CA . LYS A 1 103 ? 26.110 21.220 9.730 1.00 47.91 103 LYS A CA 1
ATOM 798 C C . LYS A 1 103 ? 25.431 21.718 11.013 1.00 47.91 103 LYS A C 1
ATOM 800 O O . LYS A 1 103 ? 25.998 22.580 11.675 1.00 47.91 103 LYS A O 1
ATOM 805 N N . LEU A 1 104 ? 24.369 21.042 11.475 1.00 28.69 104 LEU A N 1
ATOM 806 C CA . LEU A 1 104 ? 24.061 20.876 12.912 1.00 28.69 104 LEU A CA 1
ATOM 807 C C . LEU A 1 104 ? 22.997 19.782 13.166 1.00 28.69 104 LEU A C 1
ATOM 809 O O . LEU A 1 104 ? 22.260 19.427 12.254 1.00 28.69 104 LEU A O 1
ATOM 813 N N . PRO A 1 105 ? 22.835 19.320 14.419 1.00 37.41 105 PRO A N 1
ATOM 814 C CA . PRO A 1 105 ? 23.654 18.355 15.140 1.00 37.41 105 PRO A CA 1
ATOM 815 C C . PRO A 1 105 ? 23.098 16.924 15.000 1.00 37.41 105 PRO A C 1
ATOM 817 O O . PRO A 1 105 ? 21.918 16.711 14.741 1.00 37.41 105 PRO A O 1
ATOM 820 N N . LYS A 1 106 ? 23.959 15.925 15.226 1.00 45.03 106 LYS A N 1
ATOM 821 C CA . LYS A 1 106 ? 23.584 14.505 15.300 1.00 45.03 106 LYS A CA 1
ATOM 822 C C . LYS A 1 106 ? 22.531 14.294 16.397 1.00 45.03 106 LYS A C 1
ATOM 824 O O . LYS A 1 106 ? 22.895 14.147 17.563 1.00 45.03 106 LYS A O 1
ATOM 829 N N . SER A 1 107 ? 21.252 14.247 16.036 1.00 35.38 107 SER A N 1
ATOM 830 C CA . SER A 1 107 ? 20.268 13.531 16.838 1.00 35.38 107 SER A CA 1
ATOM 831 C C . SER A 1 107 ? 20.454 12.036 16.584 1.00 35.38 107 SER A C 1
ATOM 833 O O . SER A 1 107 ? 20.818 11.583 15.497 1.00 35.38 107 SER A O 1
ATOM 835 N N . THR A 1 108 ? 20.366 11.296 17.674 1.00 36.31 108 THR A N 1
ATOM 836 C CA . THR A 1 108 ? 20.730 9.893 17.824 1.00 36.31 108 THR A CA 1
ATOM 837 C C . THR A 1 108 ? 20.077 8.990 16.773 1.00 36.31 108 THR A C 1
ATOM 839 O O . THR A 1 108 ? 18.940 9.233 16.370 1.00 36.31 108 THR A O 1
ATOM 842 N N . PRO A 1 109 ? 20.761 7.917 16.334 1.00 38.31 109 PRO A N 1
ATOM 843 C CA . PRO A 1 109 ? 20.178 6.975 15.396 1.00 38.31 109 PRO A CA 1
ATOM 844 C C . PRO A 1 109 ? 18.987 6.300 16.076 1.00 38.31 109 PRO A C 1
ATOM 846 O O . PRO A 1 109 ? 19.160 5.482 16.984 1.00 38.31 109 PRO A O 1
ATOM 849 N N . VAL A 1 110 ? 17.771 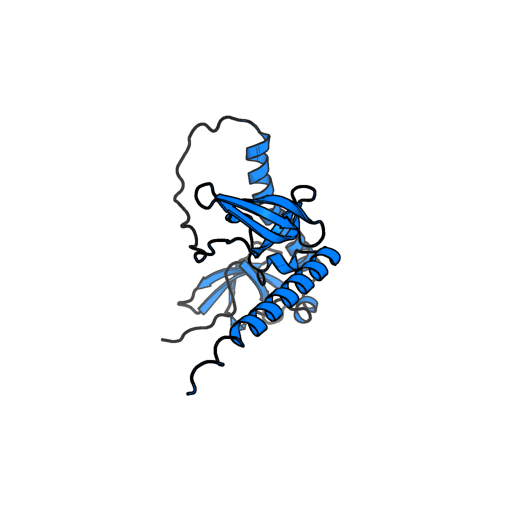6.628 15.633 1.00 36.97 110 VAL A N 1
ATOM 850 C CA . VAL A 1 110 ? 16.642 5.716 15.804 1.00 36.97 110 VAL A CA 1
ATOM 851 C C . VAL A 1 110 ? 17.071 4.453 15.079 1.00 36.97 110 VAL A C 1
ATOM 853 O O . VAL A 1 110 ? 17.311 4.463 13.871 1.00 36.97 110 VAL A O 1
ATOM 856 N N . ARG A 1 111 ? 17.321 3.409 15.873 1.00 34.75 111 ARG A N 1
ATOM 857 C CA . ARG A 1 111 ? 17.793 2.115 15.393 1.00 34.75 111 ARG A CA 1
ATOM 858 C C . ARG A 1 111 ? 16.945 1.714 14.187 1.00 34.75 111 ARG A C 1
ATOM 860 O O . ARG A 1 111 ? 15.720 1.788 14.293 1.00 34.75 111 ARG A O 1
ATOM 867 N N . PRO A 1 112 ? 17.557 1.271 13.077 1.00 40.78 112 PRO A N 1
ATOM 868 C CA . PRO A 1 112 ? 16.785 0.615 12.044 1.00 40.78 112 PRO A CA 1
ATOM 869 C C . PRO A 1 112 ? 16.065 -0.546 12.728 1.00 40.78 112 PRO A C 1
ATOM 871 O O . PRO A 1 112 ? 16.708 -1.398 13.352 1.00 40.78 112 PRO A O 1
ATOM 874 N N . HIS A 1 113 ? 14.734 -0.565 12.650 1.00 35.44 113 HIS A N 1
ATOM 875 C CA . HIS A 1 113 ? 14.046 -1.837 12.740 1.00 35.44 113 HIS A CA 1
ATOM 876 C C . HIS A 1 113 ? 14.699 -2.689 11.659 1.00 35.44 113 HIS A C 1
ATOM 878 O O . HIS A 1 113 ? 14.628 -2.363 10.476 1.00 35.44 113 HIS A O 1
ATOM 884 N N . LYS A 1 114 ? 15.450 -3.706 12.088 1.00 38.81 114 LYS A N 1
ATOM 885 C CA . LYS A 1 114 ? 15.884 -4.780 11.209 1.00 38.81 114 LYS A CA 1
ATOM 886 C C . LYS A 1 114 ? 14.600 -5.447 10.729 1.00 38.81 114 LYS A C 1
ATOM 888 O O . LYS A 1 114 ? 14.126 -6.382 11.369 1.00 38.81 114 LYS A O 1
ATOM 893 N N . SER A 1 115 ? 14.016 -4.933 9.650 1.00 35.69 115 SER A N 1
ATOM 894 C CA . SER A 1 115 ? 13.205 -5.767 8.785 1.00 35.69 115 SER A CA 1
ATOM 895 C C . SER A 1 115 ? 14.122 -6.899 8.340 1.00 35.69 115 SER A C 1
ATOM 897 O O . SER A 1 115 ? 15.302 -6.698 8.032 1.00 35.69 115 SER A O 1
ATOM 899 N N . ALA A 1 116 ? 13.615 -8.115 8.485 1.00 37.44 116 ALA A N 1
ATOM 900 C CA . ALA A 1 116 ? 14.320 -9.327 8.136 1.00 37.44 116 ALA A CA 1
ATOM 901 C C . ALA A 1 116 ? 14.913 -9.213 6.723 1.00 37.44 116 ALA A C 1
ATOM 903 O O . ALA A 1 116 ? 14.378 -8.521 5.865 1.00 37.44 116 ALA A O 1
ATOM 904 N N . ASN A 1 117 ? 16.043 -9.881 6.513 1.00 41.09 117 ASN A N 1
ATOM 905 C CA . ASN A 1 117 ? 16.828 -9.906 5.283 1.00 41.09 117 ASN A CA 1
ATOM 906 C C . ASN A 1 117 ? 16.022 -10.374 4.047 1.00 41.09 117 ASN A C 1
ATOM 908 O O . ASN A 1 117 ? 16.230 -11.487 3.565 1.00 41.09 117 ASN A O 1
ATOM 912 N N . SER A 1 118 ? 15.138 -9.554 3.487 1.00 54.72 118 SER A N 1
ATOM 913 C CA . SER A 1 118 ? 14.540 -9.806 2.179 1.00 54.72 118 SER A CA 1
ATOM 914 C C . SER A 1 118 ? 15.546 -9.367 1.113 1.00 54.72 118 SER A C 1
ATOM 916 O O . SER A 1 118 ? 15.499 -8.251 0.596 1.00 54.72 118 SER A O 1
ATOM 918 N N . SER A 1 119 ? 16.536 -10.212 0.809 1.00 82.19 119 SER A N 1
ATOM 919 C CA . SER A 1 119 ? 17.441 -9.953 -0.314 1.00 82.19 119 SER A CA 1
ATOM 920 C C . SER A 1 119 ? 16.684 -10.201 -1.618 1.00 82.19 119 SER A C 1
ATOM 922 O O . SER A 1 119 ? 16.719 -11.314 -2.140 1.00 82.19 119 SER A O 1
ATOM 924 N N . TRP A 1 120 ? 15.986 -9.183 -2.116 1.00 93.38 120 TRP A N 1
ATOM 925 C CA . TRP A 1 120 ? 15.248 -9.192 -3.381 1.00 93.38 120 TRP A CA 1
ATOM 926 C C . TRP A 1 120 ? 16.036 -9.856 -4.514 1.00 93.38 120 TRP A C 1
ATOM 928 O O . TRP A 1 120 ? 17.099 -9.375 -4.897 1.00 93.38 120 TRP A O 1
ATOM 938 N N . GLN A 1 121 ? 15.521 -10.959 -5.052 1.00 94.38 121 GLN A N 1
ATOM 939 C CA . GLN A 1 121 ? 16.135 -11.683 -6.166 1.00 94.38 121 GLN A CA 1
ATOM 940 C C . GLN A 1 121 ? 15.335 -11.515 -7.457 1.00 94.38 121 GLN A C 1
ATOM 942 O O . GLN A 1 121 ? 14.112 -11.348 -7.395 1.00 94.38 121 GLN A O 1
ATOM 947 N N . PRO A 1 122 ? 15.978 -11.660 -8.630 1.00 95.75 122 PRO A N 1
ATOM 948 C CA . PRO A 1 122 ? 15.269 -11.800 -9.892 1.00 95.75 122 PRO A CA 1
ATOM 949 C C . PRO A 1 122 ? 14.151 -12.853 -9.816 1.00 95.75 122 PRO A C 1
ATOM 951 O O . PRO A 1 122 ? 14.336 -13.959 -9.306 1.00 95.75 122 PRO A O 1
ATOM 954 N N . GLY A 1 123 ? 12.969 -12.496 -10.308 1.00 93.25 123 GLY A N 1
ATOM 955 C CA . GLY A 1 123 ? 11.750 -13.296 -10.254 1.00 93.25 123 GLY A CA 1
ATOM 956 C C . GLY A 1 123 ? 10.906 -13.114 -8.988 1.00 93.25 123 GLY A C 1
ATOM 957 O O . GLY A 1 123 ? 9.783 -13.622 -8.954 1.00 93.25 123 GLY A O 1
ATOM 958 N N . ASN A 1 124 ? 11.392 -12.406 -7.959 1.00 94.19 124 ASN A N 1
ATOM 959 C CA . ASN A 1 124 ? 10.557 -12.027 -6.816 1.00 94.19 124 ASN A CA 1
ATOM 960 C C . ASN A 1 124 ? 9.508 -11.007 -7.254 1.00 94.19 124 ASN A C 1
ATOM 962 O O . ASN A 1 124 ? 9.820 -10.050 -7.959 1.00 94.19 124 ASN A O 1
ATOM 966 N N . MET A 1 125 ? 8.266 -11.225 -6.830 1.00 95.81 125 MET A N 1
ATOM 967 C CA . MET A 1 125 ? 7.200 -10.247 -7.002 1.00 95.81 125 MET A CA 1
ATOM 968 C C . MET A 1 125 ? 7.269 -9.238 -5.855 1.00 95.81 125 MET A C 1
ATOM 970 O O . MET A 1 125 ? 7.579 -9.614 -4.724 1.00 95.81 125 MET A O 1
ATOM 974 N N . CYS A 1 126 ? 6.995 -7.979 -6.154 1.00 96.75 126 CYS A N 1
ATOM 975 C CA . CYS A 1 126 ? 7.018 -6.878 -5.203 1.00 96.75 126 CYS A CA 1
ATOM 976 C C . CYS A 1 126 ? 5.900 -5.881 -5.515 1.00 96.75 126 CYS A C 1
ATOM 978 O O . CYS A 1 126 ? 5.276 -5.937 -6.577 1.00 96.75 126 CYS A O 1
ATOM 980 N N . ILE A 1 127 ? 5.685 -4.951 -4.594 1.00 97.44 127 ILE A N 1
ATOM 981 C CA . ILE A 1 127 ? 4.833 -3.778 -4.775 1.00 97.44 127 ILE A CA 1
ATOM 982 C C . ILE A 1 127 ? 5.726 -2.543 -4.666 1.00 97.44 127 ILE A C 1
ATOM 984 O O . ILE A 1 127 ? 6.542 -2.453 -3.750 1.00 97.44 127 ILE A O 1
ATOM 988 N N . CYS A 1 128 ? 5.605 -1.603 -5.597 1.00 95.88 128 CYS A N 1
ATOM 989 C CA . CYS A 1 128 ? 6.330 -0.334 -5.549 1.00 95.88 128 CYS A CA 1
ATOM 990 C C . CYS A 1 128 ? 5.556 0.756 -6.289 1.00 95.88 128 CYS A C 1
ATOM 992 O O . CYS A 1 128 ? 4.653 0.456 -7.073 1.00 95.88 128 CYS A O 1
ATOM 994 N N . THR A 1 129 ? 5.928 2.016 -6.071 1.00 93.69 129 THR A N 1
ATOM 995 C CA . THR A 1 129 ? 5.325 3.126 -6.811 1.00 93.69 129 THR A CA 1
ATOM 996 C C . THR A 1 129 ? 5.835 3.185 -8.244 1.00 93.69 129 THR A C 1
ATOM 998 O O . THR A 1 129 ? 7.011 2.907 -8.501 1.00 93.69 129 THR A O 1
ATOM 1001 N N . TRP A 1 130 ? 4.986 3.583 -9.182 1.00 90.69 130 TRP A N 1
ATOM 1002 C CA . TRP A 1 130 ? 5.417 3.979 -10.519 1.00 90.69 130 TRP A CA 1
ATOM 1003 C C . TRP A 1 130 ? 5.765 5.472 -10.527 1.00 90.69 130 TRP A C 1
ATOM 1005 O O . TRP A 1 130 ? 5.049 6.271 -9.937 1.00 90.69 130 TRP A O 1
ATOM 1015 N N . SER A 1 131 ? 6.899 5.866 -11.123 1.00 83.69 131 SER A N 1
ATOM 1016 C CA . SER A 1 131 ? 7.359 7.263 -11.040 1.00 83.69 131 SER A CA 1
ATOM 1017 C C . SER A 1 131 ? 6.520 8.256 -11.849 1.00 83.69 131 SER A C 1
ATOM 1019 O O . SER A 1 131 ? 6.657 9.459 -11.643 1.00 83.69 131 SER A O 1
ATOM 1021 N N . GLU A 1 132 ? 5.671 7.774 -12.761 1.00 82.38 132 GLU A N 1
ATOM 1022 C CA . GLU A 1 132 ? 4.834 8.633 -13.603 1.00 82.38 132 GLU A CA 1
ATOM 1023 C C . GLU A 1 132 ? 3.630 9.209 -12.841 1.00 82.38 132 GLU A C 1
ATOM 1025 O O . GLU A 1 132 ? 3.258 10.358 -13.070 1.00 82.38 132 GLU A O 1
ATOM 1030 N N . ASP A 1 133 ? 3.054 8.446 -11.908 1.00 79.62 133 ASP A N 1
ATOM 1031 C CA . ASP A 1 133 ? 1.822 8.807 -11.193 1.00 79.62 133 ASP A CA 1
ATOM 1032 C C . ASP A 1 133 ? 1.891 8.621 -9.665 1.00 79.62 133 ASP A C 1
ATOM 1034 O O . ASP A 1 133 ? 0.903 8.860 -8.968 1.00 79.62 133 ASP A O 1
ATOM 1038 N N . ASP A 1 134 ? 3.037 8.180 -9.137 1.00 85.50 134 ASP A N 1
ATOM 1039 C CA . ASP A 1 134 ? 3.278 7.866 -7.725 1.00 85.50 134 ASP A CA 1
ATOM 1040 C C . ASP A 1 134 ? 2.326 6.812 -7.111 1.00 85.50 134 ASP A C 1
ATOM 1042 O O . ASP A 1 134 ? 2.305 6.636 -5.887 1.00 85.50 134 ASP A O 1
ATOM 1046 N N . SER A 1 135 ? 1.572 6.075 -7.933 1.00 88.12 135 SER A N 1
ATOM 1047 C CA . SER A 1 135 ? 0.622 5.045 -7.490 1.00 88.12 135 SER A CA 1
ATOM 1048 C C . SER A 1 135 ? 1.307 3.689 -7.317 1.00 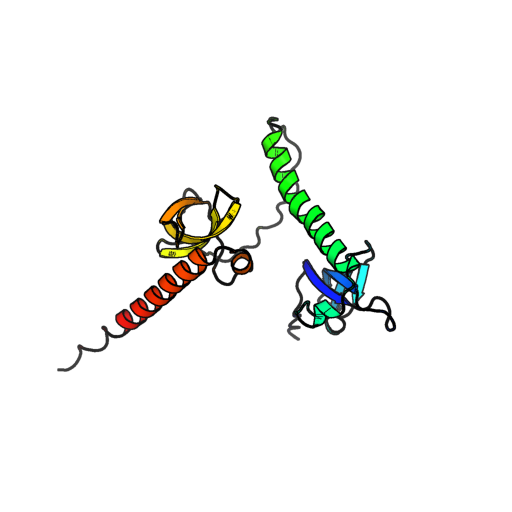88.12 135 SER A C 1
ATOM 1050 O O . SER A 1 135 ? 2.347 3.427 -7.923 1.00 88.12 135 SER A O 1
ATOM 1052 N N . TYR A 1 136 ? 0.763 2.817 -6.460 1.00 94.00 136 TYR A N 1
ATOM 1053 C CA . TYR A 1 136 ? 1.345 1.497 -6.190 1.00 94.00 136 TYR A CA 1
ATOM 1054 C C . TYR A 1 136 ? 0.908 0.461 -7.222 1.00 94.00 136 TYR A C 1
ATOM 1056 O O . TYR A 1 136 ? -0.271 0.341 -7.547 1.00 94.00 136 TYR A O 1
ATOM 1064 N N . TYR A 1 137 ? 1.865 -0.351 -7.665 1.00 95.19 137 TYR A N 1
ATOM 1065 C CA . TYR A 1 137 ? 1.645 -1.423 -8.628 1.00 95.19 137 TYR A CA 1
ATOM 1066 C C . TYR A 1 137 ? 2.416 -2.677 -8.229 1.00 95.19 137 TYR A C 1
ATOM 1068 O O . TYR A 1 137 ? 3.504 -2.606 -7.649 1.00 95.19 137 TYR A O 1
ATOM 1076 N N . PHE A 1 138 ? 1.895 -3.837 -8.620 1.00 97.62 138 PHE A N 1
ATOM 1077 C CA . PHE A 1 138 ? 2.663 -5.071 -8.630 1.00 97.62 138 PHE A CA 1
ATOM 1078 C C . PHE A 1 138 ? 3.701 -5.053 -9.748 1.00 97.62 138 PHE A C 1
ATOM 1080 O O . PHE A 1 138 ? 3.421 -4.721 -10.911 1.00 97.62 138 PHE A O 1
ATOM 1087 N N . ALA A 1 139 ? 4.894 -5.506 -9.390 1.00 97.88 139 ALA A N 1
ATOM 1088 C CA . ALA A 1 139 ? 6.023 -5.655 -10.282 1.00 97.88 139 ALA A CA 1
ATOM 1089 C C . ALA A 1 139 ? 6.807 -6.936 -9.975 1.00 97.88 139 ALA A C 1
ATOM 1091 O O . ALA A 1 139 ? 6.587 -7.613 -8.968 1.00 97.88 139 ALA A O 1
ATOM 1092 N N . ILE A 1 140 ? 7.736 -7.273 -10.864 1.00 96.94 140 ILE A N 1
ATOM 1093 C CA . ILE A 1 140 ? 8.696 -8.359 -10.686 1.00 96.94 140 ILE A CA 1
ATOM 1094 C C . ILE A 1 140 ? 10.107 -7.786 -10.745 1.00 96.94 140 ILE A C 1
ATOM 1096 O O . ILE A 1 140 ? 10.463 -7.089 -11.697 1.00 96.94 140 ILE A O 1
ATOM 1100 N N . VAL A 1 141 ? 10.933 -8.139 -9.762 1.00 97.38 141 VAL A N 1
ATOM 1101 C CA . VAL A 1 141 ? 12.374 -7.882 -9.795 1.00 97.38 141 VAL A CA 1
ATOM 1102 C C . VAL A 1 141 ? 12.955 -8.633 -10.986 1.00 97.38 141 VAL A C 1
ATOM 1104 O O . VAL A 1 141 ? 12.899 -9.856 -11.058 1.00 97.38 141 VAL A O 1
ATOM 1107 N N . SER A 1 142 ? 13.477 -7.900 -11.953 1.00 94.19 142 SER A N 1
ATOM 1108 C CA . SER A 1 142 ? 14.078 -8.434 -13.176 1.00 94.19 142 SER A CA 1
ATOM 1109 C C . SER A 1 142 ? 15.590 -8.573 -13.016 1.00 94.19 142 SER A C 1
ATOM 1111 O O . SER A 1 142 ? 16.157 -9.588 -13.409 1.00 94.19 142 SER A O 1
ATOM 1113 N N . GLU A 1 143 ? 16.226 -7.603 -12.351 1.00 95.00 143 GLU A N 1
ATOM 1114 C CA . GLU A 1 143 ? 17.653 -7.622 -12.009 1.00 95.00 143 GLU A CA 1
ATOM 1115 C C . GLU A 1 143 ? 17.876 -7.069 -10.596 1.00 95.00 143 GLU A C 1
ATOM 1117 O O . GLU A 1 143 ? 17.136 -6.195 -10.141 1.00 95.00 143 GLU A O 1
ATOM 1122 N N . ALA A 1 144 ? 18.916 -7.554 -9.915 1.00 95.25 144 ALA A N 1
ATOM 1123 C CA . ALA A 1 144 ? 19.280 -7.135 -8.564 1.00 95.25 144 ALA A CA 1
ATOM 1124 C C . ALA A 1 144 ? 20.786 -6.836 -8.465 1.00 95.25 144 ALA A C 1
ATOM 1126 O O . ALA A 1 144 ? 21.614 -7.741 -8.562 1.00 95.25 144 ALA A O 1
ATOM 1127 N N . ASP A 1 145 ? 21.143 -5.571 -8.231 1.00 90.25 145 ASP A N 1
ATOM 1128 C CA . ASP A 1 145 ? 22.488 -5.134 -7.840 1.00 90.25 145 ASP A CA 1
ATOM 1129 C C . ASP A 1 145 ? 22.472 -4.750 -6.355 1.00 90.25 145 ASP A C 1
ATOM 1131 O O . ASP A 1 145 ? 22.257 -3.596 -5.972 1.00 90.25 145 ASP A O 1
ATOM 1135 N N . HIS A 1 146 ? 22.707 -5.749 -5.502 1.00 88.69 146 HIS A N 1
ATOM 1136 C CA . HIS A 1 146 ? 22.742 -5.577 -4.049 1.00 88.69 146 HIS A CA 1
ATOM 1137 C C . HIS A 1 146 ? 23.872 -4.660 -3.572 1.00 88.69 146 HIS A C 1
ATOM 1139 O O . HIS A 1 146 ? 23.745 -4.044 -2.517 1.00 88.69 146 HIS A O 1
ATOM 1145 N N . GLN A 1 147 ? 24.980 -4.563 -4.317 1.00 88.00 147 GLN A N 1
ATOM 1146 C CA . GLN A 1 147 ? 26.107 -3.715 -3.924 1.00 88.00 147 GLN A CA 1
ATOM 1147 C C . GLN A 1 147 ? 25.767 -2.236 -4.086 1.00 88.00 147 GLN A C 1
ATOM 1149 O O . GLN A 1 147 ? 26.217 -1.411 -3.292 1.00 88.00 147 GLN A O 1
ATOM 1154 N N . LYS A 1 148 ? 24.979 -1.903 -5.114 1.00 86.56 148 LYS A N 1
ATOM 1155 C CA . LYS A 1 148 ? 24.560 -0.527 -5.402 1.00 86.56 148 LYS A CA 1
ATOM 1156 C C . LYS A 1 148 ? 23.153 -0.184 -4.914 1.00 86.56 148 LYS A C 1
ATOM 1158 O O . LYS A 1 148 ? 22.736 0.948 -5.139 1.00 86.56 148 LYS A O 1
ATOM 1163 N N . ASP A 1 149 ? 22.444 -1.123 -4.283 1.00 88.94 149 ASP A N 1
ATOM 1164 C CA . ASP A 1 149 ? 21.035 -0.977 -3.884 1.00 88.94 149 ASP A CA 1
ATOM 1165 C C . ASP A 1 149 ? 20.149 -0.554 -5.073 1.00 88.94 149 ASP A C 1
ATOM 1167 O O . ASP A 1 149 ? 19.408 0.428 -5.025 1.00 88.94 149 ASP A O 1
ATOM 1171 N N . ARG A 1 150 ? 20.304 -1.263 -6.201 1.00 92.81 150 ARG A N 1
ATOM 1172 C CA . ARG A 1 150 ? 19.588 -0.988 -7.454 1.00 92.81 150 ARG A CA 1
ATOM 1173 C C . ARG A 1 150 ? 18.901 -2.245 -7.955 1.00 92.81 150 ARG A C 1
ATOM 1175 O O . ARG A 1 150 ? 19.560 -3.227 -8.286 1.00 92.81 150 ARG A O 1
ATOM 1182 N N . PHE A 1 151 ? 17.585 -2.176 -8.075 1.00 94.44 151 PHE A N 1
ATOM 1183 C CA . PHE A 1 151 ? 16.748 -3.271 -8.541 1.00 94.44 151 PHE A CA 1
ATOM 1184 C C . PHE A 1 151 ? 15.987 -2.808 -9.770 1.00 94.44 151 PHE A C 1
ATOM 1186 O O . PHE A 1 151 ? 15.240 -1.833 -9.699 1.00 94.44 151 PHE A O 1
ATOM 1193 N N . LEU A 1 152 ? 16.197 -3.481 -10.899 1.00 96.88 152 LEU A N 1
ATOM 1194 C CA . LEU A 1 152 ? 15.370 -3.271 -12.081 1.00 96.88 152 LEU A CA 1
ATOM 1195 C C . LEU A 1 152 ? 14.073 -4.044 -11.865 1.00 96.88 152 LEU A C 1
ATOM 1197 O O . LEU A 1 152 ? 14.117 -5.262 -11.698 1.00 96.88 152 LEU A O 1
ATOM 1201 N N . ILE A 1 153 ? 12.937 -3.360 -11.867 1.00 97.44 153 ILE A N 1
ATOM 1202 C CA . ILE A 1 153 ? 11.612 -3.972 -11.761 1.00 97.44 153 ILE A CA 1
ATOM 1203 C C . ILE A 1 153 ? 10.878 -3.877 -13.095 1.00 97.44 153 ILE A C 1
ATOM 1205 O O . ILE A 1 153 ? 11.153 -2.978 -13.884 1.00 97.44 153 ILE A O 1
ATOM 1209 N N . THR A 1 154 ? 9.951 -4.802 -13.340 1.00 96.50 154 THR A N 1
ATOM 1210 C CA . THR A 1 154 ? 9.026 -4.785 -14.482 1.00 96.50 154 THR A CA 1
ATOM 1211 C C . THR A 1 154 ? 7.596 -4.819 -13.957 1.00 96.50 154 THR A C 1
ATOM 1213 O O . THR A 1 154 ? 7.242 -5.756 -13.237 1.00 96.50 154 THR A O 1
ATOM 1216 N N . PHE A 1 155 ? 6.768 -3.832 -14.304 1.00 94.94 155 PHE A N 1
ATOM 1217 C CA . PHE A 1 155 ? 5.372 -3.779 -13.857 1.00 94.94 155 PHE A CA 1
ATOM 1218 C C . PHE A 1 155 ? 4.519 -4.840 -14.558 1.00 94.94 155 PHE A C 1
ATOM 1220 O O . PHE A 1 155 ? 4.560 -4.977 -15.780 1.00 94.94 155 PHE A O 1
ATOM 1227 N N . CYS A 1 156 ? 3.718 -5.581 -13.785 1.00 93.00 156 CYS A N 1
ATOM 1228 C CA . CYS A 1 156 ? 3.090 -6.831 -14.231 1.00 93.00 156 CYS A CA 1
ATOM 1229 C C . CYS A 1 156 ? 2.181 -6.705 -15.468 1.00 93.00 156 CYS A C 1
ATOM 1231 O O . CYS A 1 156 ? 2.108 -7.650 -16.251 1.00 93.00 156 CYS A O 1
ATOM 1233 N N . TYR A 1 157 ? 1.471 -5.583 -15.634 1.00 92.56 157 TYR A N 1
ATOM 1234 C CA . TYR A 1 157 ? 0.564 -5.365 -16.772 1.00 92.56 157 TYR A CA 1
ATOM 1235 C C . TYR A 1 157 ? 1.203 -4.558 -17.905 1.00 92.56 157 TYR A C 1
ATOM 1237 O O . TYR A 1 157 ? 1.136 -4.956 -19.065 1.00 92.56 157 TYR A O 1
ATOM 1245 N N . TYR A 1 158 ? 1.845 -3.444 -17.564 1.00 85.00 158 TYR A N 1
ATOM 1246 C CA . TYR A 1 158 ? 2.385 -2.488 -18.531 1.00 85.00 158 TYR A CA 1
ATOM 1247 C C . TYR A 1 158 ? 3.716 -2.929 -19.143 1.00 85.00 158 TYR A C 1
ATOM 1249 O O . TYR A 1 158 ? 4.075 -2.485 -20.232 1.00 85.00 158 TYR A O 1
ATOM 1257 N N . ASN A 1 159 ? 4.441 -3.823 -18.463 1.00 89.62 159 ASN A N 1
ATOM 1258 C CA . ASN A 1 159 ? 5.712 -4.387 -18.909 1.00 89.62 159 ASN A CA 1
ATOM 1259 C C . ASN A 1 159 ? 6.810 -3.333 -19.189 1.00 89.62 159 ASN A C 1
ATOM 1261 O O . ASN A 1 159 ? 7.828 -3.644 -19.809 1.00 89.62 159 ASN A O 1
ATOM 1265 N N . ASN A 1 160 ? 6.612 -2.095 -18.723 1.00 92.69 160 ASN A N 1
ATOM 1266 C CA . ASN A 1 160 ? 7.646 -1.080 -18.587 1.00 92.69 160 ASN A CA 1
ATOM 1267 C C . ASN A 1 160 ? 8.492 -1.364 -17.338 1.00 92.69 160 ASN A C 1
ATOM 1269 O O . ASN A 1 160 ? 8.072 -2.080 -16.422 1.00 92.69 160 ASN A O 1
ATOM 1273 N N . THR A 1 161 ? 9.696 -0.795 -17.312 1.00 94.31 161 THR A N 1
ATOM 1274 C CA . THR A 1 161 ? 10.703 -1.089 -16.289 1.00 94.31 161 THR A CA 1
ATOM 1275 C C . THR A 1 161 ? 11.210 0.160 -15.591 1.00 94.31 161 THR A C 1
ATOM 1277 O O . THR A 1 161 ? 11.410 1.181 -16.245 1.00 94.31 161 THR A O 1
ATOM 1280 N N . GLU A 1 162 ? 11.534 0.051 -14.304 1.00 94.69 162 GLU A N 1
ATOM 1281 C CA . GLU A 1 162 ? 12.168 1.124 -13.531 1.00 94.69 162 GLU A CA 1
ATOM 1282 C C . GLU A 1 162 ? 13.254 0.602 -12.593 1.00 94.69 162 GLU A C 1
ATOM 1284 O O . GLU A 1 162 ? 13.276 -0.572 -12.234 1.00 94.69 162 GLU A O 1
ATOM 1289 N N . ILE A 1 163 ? 14.156 1.492 -12.174 1.00 93.62 163 ILE A N 1
ATOM 1290 C CA . ILE A 1 163 ? 15.161 1.190 -11.154 1.00 93.62 163 ILE A CA 1
ATOM 1291 C C . ILE A 1 163 ? 14.666 1.715 -9.810 1.00 93.62 163 ILE A C 1
ATOM 1293 O O . ILE A 1 163 ? 14.446 2.916 -9.659 1.00 93.62 163 ILE A O 1
ATOM 1297 N N . LYS A 1 164 ? 14.551 0.823 -8.828 1.00 93.25 164 LYS A N 1
ATOM 1298 C CA . LYS A 1 164 ? 14.159 1.128 -7.447 1.00 93.25 164 LYS A CA 1
ATOM 1299 C C . LYS A 1 164 ? 15.259 0.744 -6.461 1.00 93.25 164 LYS A C 1
ATOM 1301 O O . LYS A 1 164 ? 16.147 -0.048 -6.792 1.00 93.25 164 LYS A O 1
ATOM 1306 N N . ARG A 1 165 ? 15.202 1.305 -5.252 1.00 91.25 165 ARG A N 1
ATOM 1307 C CA . ARG A 1 165 ? 16.017 0.862 -4.110 1.00 91.25 165 ARG A CA 1
ATOM 1308 C C . ARG A 1 165 ? 15.289 -0.216 -3.329 1.00 91.25 165 ARG A C 1
ATOM 1310 O O . ARG A 1 165 ? 14.066 -0.301 -3.396 1.00 91.25 165 ARG A O 1
ATOM 1317 N N . SER A 1 166 ? 16.011 -0.988 -2.519 1.00 90.56 166 SER A N 1
ATOM 1318 C CA . SER A 1 166 ? 15.400 -2.018 -1.671 1.00 90.56 166 SER A CA 1
ATOM 1319 C C . SER A 1 166 ? 14.340 -1.456 -0.720 1.00 90.56 166 SER A C 1
ATOM 1321 O O . SER A 1 166 ? 13.433 -2.189 -0.341 1.00 90.56 166 SER A O 1
ATOM 1323 N N . THR A 1 167 ? 14.461 -0.190 -0.306 1.00 89.19 167 THR A N 1
ATOM 1324 C CA . THR A 1 167 ? 13.509 0.485 0.595 1.00 89.19 167 THR A CA 1
ATOM 1325 C C . THR A 1 167 ? 12.187 0.856 -0.066 1.00 89.19 167 THR A C 1
ATOM 1327 O O . THR A 1 167 ? 11.229 1.144 0.644 1.00 89.19 167 THR A O 1
ATOM 1330 N N . ASP A 1 168 ? 12.149 0.868 -1.398 1.00 90.56 168 ASP A N 1
ATOM 1331 C CA . ASP A 1 168 ? 10.977 1.255 -2.189 1.00 90.56 168 ASP A CA 1
ATOM 1332 C C . ASP A 1 168 ? 10.195 0.024 -2.680 1.00 90.56 168 ASP A C 1
ATOM 1334 O O . ASP A 1 168 ? 9.224 0.154 -3.425 1.00 90.56 168 ASP A O 1
ATOM 1338 N N . LEU A 1 169 ? 10.654 -1.177 -2.309 1.00 94.06 169 LEU A N 1
ATOM 1339 C CA . LEU A 1 169 ? 10.031 -2.448 -2.644 1.00 94.06 169 LEU A CA 1
ATOM 1340 C C . LEU A 1 169 ? 9.331 -3.014 -1.410 1.00 94.06 169 LEU A C 1
ATOM 1342 O O . LEU A 1 169 ? 9.924 -3.121 -0.335 1.00 94.06 169 LEU A O 1
ATOM 1346 N N . HIS A 1 170 ? 8.085 -3.433 -1.590 1.00 94.12 170 HIS A N 1
ATOM 1347 C CA . HIS A 1 170 ? 7.254 -4.009 -0.541 1.00 94.12 170 HIS A CA 1
ATOM 1348 C C . HIS A 1 170 ? 6.870 -5.451 -0.876 1.00 94.12 170 HIS A C 1
ATOM 1350 O O . HIS A 1 170 ? 6.683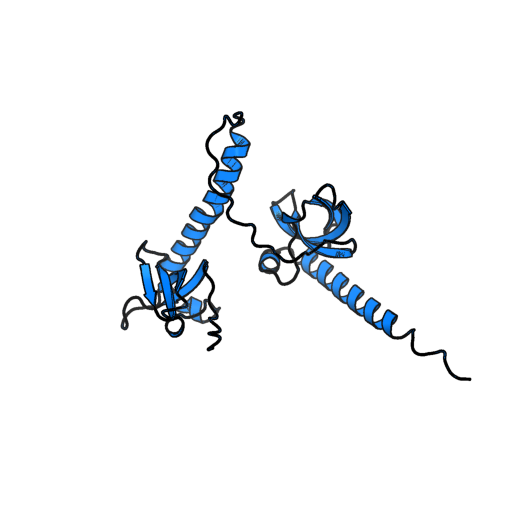 -5.816 -2.041 1.00 94.12 170 HIS A O 1
ATOM 1356 N N . GLU A 1 171 ? 6.775 -6.282 0.159 1.00 91.12 171 GLU A N 1
ATOM 1357 C CA . GLU A 1 171 ? 6.358 -7.678 0.038 1.00 91.12 171 GLU A CA 1
ATOM 1358 C C . GLU A 1 171 ? 4.861 -7.784 -0.266 1.00 91.12 171 GLU A C 1
ATOM 1360 O O . GLU A 1 171 ? 4.057 -6.940 0.135 1.00 91.12 171 GLU A O 1
ATOM 1365 N N . LEU A 1 172 ? 4.479 -8.860 -0.952 1.00 89.38 172 LEU A N 1
ATOM 1366 C CA . LEU A 1 172 ? 3.074 -9.232 -1.102 1.00 89.38 172 LEU A CA 1
ATOM 1367 C C . LEU A 1 172 ? 2.484 -9.578 0.270 1.00 89.38 172 LEU A C 1
ATOM 1369 O O . LEU A 1 172 ? 3.175 -10.124 1.128 1.00 89.38 172 LEU A O 1
ATOM 1373 N N . GLY A 1 173 ? 1.202 -9.295 0.462 1.00 84.94 173 GLY A N 1
ATOM 1374 C CA . GLY A 1 173 ? 0.501 -9.445 1.734 1.00 84.94 173 GLY A CA 1
ATOM 1375 C C . GLY A 1 173 ? 0.803 -8.344 2.752 1.00 84.94 173 GLY A C 1
ATOM 1376 O O . GLY A 1 173 ? 0.258 -8.392 3.851 1.00 84.94 173 GLY A O 1
ATOM 1377 N N . SER A 1 174 ? 1.652 -7.367 2.413 1.00 84.56 174 SER A N 1
ATOM 1378 C CA . SER A 1 174 ? 1.819 -6.152 3.216 1.00 84.56 174 SER A CA 1
ATOM 1379 C C . SER A 1 174 ? 0.661 -5.175 2.997 1.00 84.56 174 SER A C 1
ATOM 1381 O O . SER A 1 174 ? -0.066 -5.271 2.007 1.00 84.56 174 SER A O 1
ATOM 1383 N N . ASP A 1 175 ? 0.537 -4.175 3.872 1.00 81.69 175 ASP A N 1
ATOM 1384 C CA . ASP A 1 175 ? -0.494 -3.129 3.772 1.00 81.69 175 ASP A CA 1
ATOM 1385 C C . ASP A 1 175 ? -0.456 -2.367 2.436 1.00 81.69 175 ASP A C 1
ATOM 1387 O O . ASP A 1 175 ? -1.469 -1.834 1.986 1.00 81.69 175 ASP A O 1
ATOM 1391 N N . PHE A 1 176 ? 0.693 -2.359 1.754 1.00 82.81 176 PHE A N 1
ATOM 1392 C CA . PHE A 1 176 ? 0.849 -1.743 0.437 1.00 82.81 176 PHE A CA 1
ATOM 1393 C C . PHE A 1 176 ? 0.052 -2.453 -0.663 1.00 82.81 176 PHE A C 1
ATOM 1395 O O . PHE A 1 176 ? -0.262 -1.831 -1.674 1.00 82.81 176 PHE A O 1
ATOM 1402 N N . GLU A 1 177 ? -0.316 -3.725 -0.482 1.00 89.56 177 GLU A N 1
ATOM 1403 C CA . GLU A 1 177 ? -1.157 -4.453 -1.441 1.00 89.56 177 GLU A CA 1
ATOM 1404 C C . GLU A 1 177 ? -2.555 -3.832 -1.548 1.00 89.56 177 GLU A C 1
ATOM 1406 O O . GLU A 1 177 ? -3.132 -3.783 -2.634 1.00 89.56 177 GLU A O 1
ATOM 1411 N 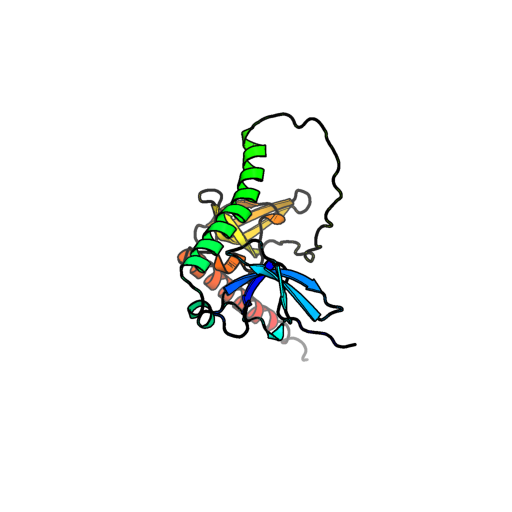N . LEU A 1 178 ? -3.063 -3.279 -0.442 1.00 84.88 178 LEU A N 1
ATOM 1412 C CA . LEU A 1 178 ? -4.352 -2.587 -0.391 1.00 84.88 178 LEU A CA 1
ATOM 1413 C C . LEU A 1 178 ? -4.327 -1.232 -1.115 1.00 84.88 178 LEU A C 1
ATOM 1415 O O . LEU A 1 178 ? -5.385 -0.699 -1.434 1.00 84.88 178 LEU A O 1
ATOM 1419 N N . LEU A 1 179 ? -3.134 -0.684 -1.374 1.00 86.50 179 LEU A N 1
ATOM 1420 C CA . LEU A 1 179 ? -2.936 0.602 -2.049 1.00 86.50 179 LEU A CA 1
ATOM 1421 C C . LEU A 1 179 ? -2.804 0.466 -3.570 1.00 86.50 179 LEU A C 1
ATOM 1423 O O . LEU A 1 179 ? -2.709 1.473 -4.270 1.00 86.50 179 LEU A O 1
ATOM 1427 N N . VAL A 1 180 ? -2.761 -0.761 -4.095 1.00 88.69 180 VAL A N 1
ATOM 1428 C CA . VAL A 1 180 ? -2.788 -0.992 -5.539 1.00 88.69 180 VAL A C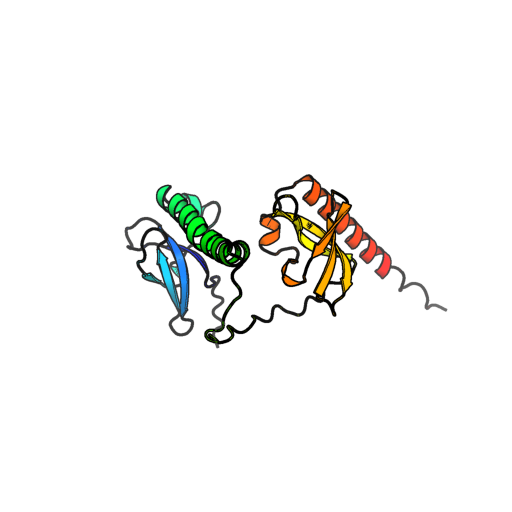A 1
ATOM 1429 C C . VAL A 1 180 ? -4.227 -0.809 -6.011 1.00 88.69 180 VAL A C 1
ATOM 1431 O O . VAL A 1 180 ? -5.106 -1.587 -5.646 1.00 88.69 180 VAL A O 1
ATOM 1434 N N . GLU A 1 181 ? -4.489 0.204 -6.830 1.00 83.81 181 GLU A N 1
ATOM 1435 C CA . GLU A 1 181 ? -5.838 0.486 -7.352 1.00 83.81 181 GLU A CA 1
ATOM 1436 C C . GLU A 1 181 ? -6.069 -0.118 -8.745 1.00 83.81 181 GLU A C 1
ATOM 1438 O O . GLU A 1 181 ? -7.197 -0.449 -9.103 1.00 83.81 181 GLU A O 1
ATOM 1443 N N . ASP A 1 182 ? -5.002 -0.330 -9.518 1.00 89.62 182 ASP A N 1
ATOM 1444 C CA . ASP A 1 182 ? -5.093 -0.784 -10.905 1.00 89.62 182 ASP A CA 1
ATOM 1445 C C . ASP A 1 182 ? -5.510 -2.265 -11.013 1.00 89.62 182 ASP A C 1
ATOM 1447 O O . ASP A 1 182 ? -4.735 -3.196 -10.763 1.00 89.62 182 ASP A O 1
ATOM 1451 N N . GLU A 1 183 ? -6.756 -2.486 -11.434 1.00 89.44 183 GLU A N 1
ATOM 1452 C CA . GLU A 1 183 ? -7.346 -3.818 -11.600 1.00 89.44 183 GLU A CA 1
ATOM 1453 C C . GLU A 1 183 ? -6.671 -4.660 -12.696 1.00 89.44 183 GLU A C 1
ATOM 1455 O O . GLU A 1 183 ? -6.574 -5.885 -12.579 1.00 89.44 183 GLU A O 1
ATOM 1460 N N . LEU A 1 184 ? -6.152 -4.037 -13.757 1.00 89.00 184 LEU A N 1
ATOM 1461 C CA . LEU A 1 184 ? -5.461 -4.755 -14.833 1.00 89.00 184 LEU A CA 1
ATOM 1462 C C . LEU A 1 184 ? -4.105 -5.280 -14.346 1.00 89.00 184 LEU A C 1
ATOM 1464 O O . LEU A 1 184 ? -3.734 -6.426 -14.627 1.00 89.00 184 LEU A O 1
ATOM 1468 N N . ASN A 1 185 ? -3.402 -4.476 -13.552 1.00 95.62 185 ASN A N 1
ATOM 1469 C CA . ASN A 1 185 ? -2.167 -4.829 -12.876 1.00 95.62 185 ASN A CA 1
ATOM 1470 C C . ASN A 1 185 ? -2.376 -5.940 -11.835 1.00 95.62 185 ASN A C 1
ATOM 1472 O O . ASN A 1 185 ? -1.630 -6.925 -11.865 1.00 95.62 185 ASN A O 1
ATOM 1476 N N . LYS A 1 186 ? -3.431 -5.864 -11.009 1.00 92.88 186 LYS A N 1
ATOM 1477 C CA . LYS A 1 186 ? -3.838 -6.947 -10.086 1.00 92.88 186 LYS A CA 1
ATOM 1478 C C . LYS A 1 186 ? -4.062 -8.267 -10.819 1.00 92.88 186 LYS A C 1
ATOM 1480 O O . LYS A 1 186 ? -3.468 -9.292 -10.476 1.00 92.88 186 LYS A O 1
ATOM 1485 N N . LEU A 1 187 ? -4.875 -8.249 -11.879 1.00 92.38 187 LEU A N 1
ATOM 1486 C CA . LEU A 1 187 ? -5.181 -9.443 -12.671 1.00 92.38 187 LEU A CA 1
ATOM 1487 C C . LEU A 1 187 ? -3.928 -10.034 -13.332 1.00 92.38 187 LEU A C 1
ATOM 1489 O O . LEU A 1 187 ? -3.788 -11.260 -13.411 1.00 92.38 187 LEU A O 1
ATOM 1493 N N . ALA A 1 188 ? -3.010 -9.190 -13.810 1.00 92.69 188 ALA A N 1
ATOM 1494 C CA . ALA A 1 188 ? -1.738 -9.637 -14.368 1.00 92.69 188 ALA A CA 1
ATOM 1495 C C . ALA A 1 188 ? -0.854 -10.309 -13.302 1.00 92.69 188 ALA A C 1
ATOM 1497 O O . ALA A 1 188 ? -0.357 -11.418 -13.526 1.00 92.69 188 ALA A O 1
ATOM 1498 N N . ALA A 1 189 ? -0.724 -9.696 -12.121 1.00 94.56 189 ALA A N 1
ATOM 1499 C CA . ALA A 1 189 ? 0.028 -10.246 -10.996 1.00 94.56 189 ALA A CA 1
ATOM 1500 C C . ALA A 1 189 ? -0.530 -11.604 -10.537 1.00 94.56 189 ALA A C 1
ATOM 1502 O O . ALA A 1 189 ? 0.220 -12.568 -10.359 1.00 94.56 189 ALA A O 1
ATOM 1503 N N . GLU A 1 190 ? -1.855 -11.744 -10.443 1.00 93.19 190 GLU A N 1
ATOM 1504 C CA . GLU A 1 190 ? -2.487 -13.018 -10.098 1.00 93.19 190 GLU A CA 1
ATOM 1505 C C . GLU A 1 190 ? -2.203 -14.133 -11.108 1.00 93.19 190 GLU A C 1
ATOM 1507 O O . GLU A 1 190 ? -1.929 -15.275 -10.716 1.00 93.19 190 GLU A O 1
ATOM 1512 N N . LYS A 1 191 ? -2.291 -13.829 -12.410 1.00 92.19 191 LYS A N 1
ATOM 1513 C CA . LYS A 1 191 ? -1.991 -14.793 -13.479 1.00 92.19 191 LYS A CA 1
ATOM 1514 C C . LYS A 1 191 ? -0.546 -15.271 -13.375 1.00 92.19 191 LYS A C 1
ATOM 1516 O O . LYS A 1 191 ? -0.287 -16.475 -13.446 1.00 92.19 191 LYS A O 1
ATOM 1521 N N . LEU A 1 192 ? 0.382 -14.347 -13.131 1.00 89.25 192 LEU A N 1
ATOM 1522 C CA . LEU A 1 192 ? 1.795 -14.655 -12.927 1.00 89.25 192 LEU A CA 1
ATOM 1523 C C . LEU A 1 192 ? 1.993 -15.538 -11.688 1.00 89.25 192 LEU A C 1
ATOM 1525 O O . LEU A 1 192 ? 2.640 -16.583 -11.793 1.00 89.25 192 LEU A O 1
ATOM 1529 N N . ARG A 1 193 ? 1.345 -15.222 -10.562 1.00 87.50 193 ARG A N 1
ATOM 1530 C CA . ARG A 1 193 ? 1.399 -16.027 -9.329 1.00 87.50 193 ARG A CA 1
ATOM 1531 C C . ARG A 1 193 ? 0.906 -17.460 -9.552 1.00 87.50 193 ARG A C 1
ATOM 1533 O O . ARG A 1 193 ? 1.585 -18.414 -9.174 1.00 87.50 193 ARG A O 1
ATOM 1540 N N . LYS A 1 194 ? -0.237 -17.628 -10.228 1.00 83.56 194 LYS A N 1
ATOM 1541 C CA . LYS A 1 194 ? -0.810 -18.944 -10.583 1.00 83.56 194 LYS A CA 1
ATOM 1542 C C . LYS A 1 194 ? 0.111 -19.737 -11.524 1.00 83.56 194 LYS A C 1
ATOM 1544 O O . LYS A 1 194 ? 0.234 -20.959 -11.405 1.00 83.56 194 LYS A O 1
ATOM 1549 N N . SER A 1 195 ? 0.804 -19.056 -12.438 1.00 78.56 195 SER A N 1
ATOM 1550 C CA . SER A 1 195 ? 1.777 -19.702 -13.329 1.00 78.56 195 SER A CA 1
ATOM 1551 C C . SER A 1 195 ? 3.027 -20.197 -12.581 1.00 78.56 195 SER A C 1
ATOM 1553 O O . SER A 1 195 ? 3.524 -21.293 -12.855 1.00 78.56 195 SER A O 1
ATOM 1555 N N . GLN A 1 196 ? 3.503 -19.439 -11.588 1.00 70.75 196 GLN A N 1
ATOM 1556 C CA . GLN A 1 196 ? 4.666 -19.796 -10.774 1.00 70.75 196 GLN A CA 1
ATOM 1557 C C . GLN A 1 196 ? 4.379 -20.974 -9.830 1.00 70.75 196 GLN A C 1
ATOM 1559 O O . GLN A 1 196 ? 5.217 -21.869 -9.695 1.00 70.75 196 GLN A O 1
ATOM 1564 N N . THR A 1 197 ? 3.191 -21.030 -9.220 1.00 70.50 197 THR A N 1
ATOM 1565 C CA . THR A 1 197 ? 2.788 -22.164 -8.365 1.00 70.50 197 THR A CA 1
ATOM 1566 C C . THR A 1 197 ? 2.638 -23.457 -9.165 1.00 70.50 197 THR A C 1
ATOM 1568 O O . THR A 1 197 ? 3.080 -24.516 -8.717 1.00 70.50 197 THR A O 1
ATOM 1571 N N . SER A 1 198 ? 2.109 -23.369 -10.388 1.00 64.69 198 SER A N 1
ATOM 1572 C CA . SER A 1 198 ? 1.981 -24.515 -11.297 1.00 64.69 198 SER A CA 1
ATOM 1573 C C . SER A 1 198 ? 3.346 -25.071 -11.724 1.00 64.69 198 SER A C 1
ATOM 1575 O O . SER A 1 198 ? 3.549 -26.285 -11.710 1.00 64.69 198 SER A O 1
ATOM 1577 N N . ARG A 1 199 ? 4.324 -24.201 -12.026 1.00 60.44 199 ARG A N 1
ATOM 1578 C CA . ARG A 1 199 ? 5.700 -24.622 -12.363 1.00 60.44 199 ARG A CA 1
ATOM 1579 C C . ARG A 1 199 ? 6.420 -25.301 -11.195 1.00 60.44 199 ARG A C 1
ATOM 1581 O O . ARG A 1 199 ? 7.096 -26.303 -11.417 1.00 60.44 199 ARG A O 1
ATOM 1588 N N . LYS A 1 200 ? 6.248 -24.816 -9.957 1.00 58.53 200 LYS A N 1
ATOM 1589 C CA . LYS A 1 200 ? 6.819 -25.470 -8.762 1.00 58.53 200 LYS A CA 1
ATOM 1590 C C . LYS A 1 200 ? 6.276 -26.890 -8.561 1.00 58.53 200 LYS A C 1
ATOM 1592 O O . LYS A 1 200 ? 7.046 -27.785 -8.237 1.00 58.53 200 LYS A O 1
ATOM 1597 N N . LYS A 1 201 ? 4.983 -27.118 -8.817 1.00 55.47 201 LYS A N 1
ATOM 1598 C CA . LYS A 1 201 ? 4.342 -28.435 -8.647 1.00 55.47 201 LYS A CA 1
ATOM 1599 C C . LYS A 1 201 ? 4.814 -29.477 -9.673 1.00 55.47 201 LYS A C 1
ATOM 1601 O O . LYS A 1 201 ? 4.922 -30.649 -9.338 1.00 55.47 201 LYS A O 1
ATOM 1606 N N . VAL A 1 202 ? 5.146 -29.048 -10.894 1.00 52.16 202 VAL A N 1
ATOM 1607 C CA . VAL A 1 202 ? 5.706 -29.920 -11.947 1.00 52.16 202 VAL A CA 1
ATOM 1608 C C . VAL A 1 202 ? 7.183 -30.256 -11.690 1.00 52.16 202 VAL A C 1
ATOM 1610 O O . VAL A 1 202 ? 7.614 -31.364 -11.994 1.00 52.16 202 VAL A O 1
ATOM 1613 N N . GLY A 1 203 ? 7.958 -29.339 -11.098 1.00 44.44 203 GLY A N 1
ATOM 1614 C CA . GLY A 1 203 ? 9.374 -29.569 -10.774 1.00 44.44 203 GLY A CA 1
ATOM 1615 C C . GLY A 1 203 ? 9.609 -30.612 -9.674 1.00 44.44 203 GLY A C 1
ATOM 1616 O O . GLY A 1 203 ? 10.572 -31.367 -9.751 1.00 44.44 203 GLY A O 1
ATOM 1617 N N . SER A 1 204 ? 8.715 -30.703 -8.685 1.00 48.84 204 SER A N 1
ATOM 1618 C CA . SER A 1 204 ? 8.823 -31.684 -7.592 1.00 48.84 204 SER A CA 1
ATOM 1619 C C . SER A 1 204 ? 8.393 -33.105 -7.975 1.00 48.84 204 SER A C 1
ATOM 1621 O O . SER A 1 204 ? 8.749 -34.040 -7.273 1.00 48.84 204 SER A O 1
ATOM 1623 N N . ALA A 1 205 ? 7.672 -33.292 -9.085 1.00 49.97 205 ALA A N 1
ATOM 1624 C CA . ALA A 1 205 ? 7.189 -34.605 -9.527 1.00 49.97 205 ALA A CA 1
ATOM 1625 C C . ALA A 1 205 ? 8.197 -35.388 -10.396 1.00 49.97 205 ALA A C 1
ATOM 1627 O O . ALA A 1 205 ? 7.884 -36.478 -10.858 1.00 49.97 205 ALA A O 1
ATOM 1628 N N . LYS A 1 206 ? 9.392 -34.839 -10.664 1.00 46.28 206 LYS A N 1
ATOM 1629 C CA . LYS A 1 206 ? 10.367 -35.415 -11.612 1.00 46.28 206 LYS A CA 1
ATOM 1630 C C . LYS A 1 206 ? 11.622 -36.014 -10.954 1.00 46.28 206 LYS A C 1
ATOM 1632 O O . LYS A 1 206 ? 12.617 -36.218 -11.640 1.00 46.28 206 LYS A O 1
ATOM 1637 N N . LEU A 1 207 ? 11.587 -36.271 -9.643 1.00 44.28 207 LEU A N 1
ATOM 1638 C CA . LEU A 1 207 ? 12.705 -36.844 -8.872 1.00 44.28 207 LEU A CA 1
ATOM 1639 C C . LEU A 1 207 ? 12.399 -38.212 -8.227 1.00 44.28 207 LEU A C 1
ATOM 1641 O O . LEU A 1 207 ? 13.268 -38.745 -7.548 1.00 44.28 207 LEU A O 1
ATOM 1645 N N . GLU A 1 208 ? 11.226 -38.808 -8.465 1.00 45.19 208 GLU A N 1
ATOM 1646 C CA . GLU A 1 208 ? 10.836 -40.113 -7.887 1.00 45.19 208 GLU A CA 1
ATOM 1647 C C . GLU A 1 208 ? 10.659 -41.234 -8.925 1.00 45.19 208 GLU A C 1
ATOM 1649 O O . GLU A 1 208 ? 9.907 -42.169 -8.691 1.00 45.19 208 GLU A O 1
ATOM 1654 N N . ASP A 1 209 ? 11.350 -41.180 -10.067 1.00 46.34 209 ASP A N 1
ATOM 1655 C CA . ASP A 1 209 ? 11.335 -42.295 -11.027 1.00 46.34 209 ASP A CA 1
ATOM 1656 C C . ASP A 1 209 ? 12.762 -42.583 -11.504 1.00 46.34 209 ASP A C 1
ATOM 1658 O O . ASP A 1 209 ? 13.277 -41.969 -12.441 1.00 46.34 209 ASP A O 1
ATOM 1662 N N . GLY A 1 210 ? 13.453 -43.462 -10.778 1.00 46.78 210 GLY A N 1
ATOM 1663 C CA . GLY A 1 210 ? 14.816 -43.855 -11.125 1.00 46.78 210 GLY A CA 1
ATOM 1664 C C . GLY A 1 210 ? 15.603 -44.544 -10.018 1.00 46.78 210 GLY A C 1
ATOM 1665 O O . GLY A 1 210 ? 16.769 -44.203 -9.836 1.00 46.78 210 GLY A O 1
ATOM 1666 N N . ASN A 1 2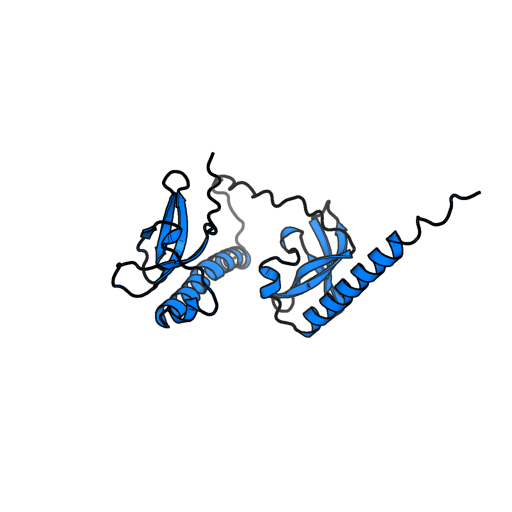11 ? 15.007 -45.487 -9.280 1.00 47.59 211 ASN A N 1
ATOM 1667 C CA . ASN A 1 211 ? 15.802 -46.509 -8.594 1.00 47.59 211 ASN A CA 1
ATOM 1668 C C . ASN A 1 211 ? 15.025 -47.820 -8.370 1.00 47.59 211 ASN A C 1
ATOM 1670 O O . ASN A 1 211 ? 14.603 -48.116 -7.261 1.00 47.59 211 ASN A O 1
ATOM 1674 N N . GLU A 1 212 ? 14.856 -48.582 -9.445 1.00 44.44 212 GLU A N 1
ATOM 1675 C CA . GLU A 1 212 ? 14.621 -50.036 -9.499 1.00 44.44 212 GLU A CA 1
ATOM 1676 C C . GLU A 1 212 ? 15.016 -50.387 -10.948 1.00 44.44 212 GLU A C 1
ATOM 1678 O O . GLU A 1 212 ? 14.454 -49.833 -11.887 1.00 44.44 212 GLU A O 1
ATOM 1683 N N . THR A 1 213 ? 16.051 -51.164 -11.266 1.00 42.97 213 THR A N 1
ATOM 1684 C CA . THR A 1 213 ? 16.529 -52.444 -10.725 1.00 42.97 213 THR A CA 1
ATOM 1685 C C . THR A 1 213 ? 17.998 -52.627 -11.117 1.00 42.97 213 THR A C 1
ATOM 1687 O O . THR A 1 213 ? 18.371 -52.112 -12.198 1.00 42.97 213 THR A O 1
#

InterPro domains:
  IPR002999 Tudor domain [PS50304] (119-179)
  IPR002999 Tudor domain [SM00333] (118-177)
  IPR010304 Survival motor neuron, Tudor domain [PF06003] (120-169)

Foldseek 3Di:
DDPPPLVDDQQAKWWAAPDPPGFTFIWGFHDADPPVQWTWTQGLVDNDTDIDHSVRIHHDDPVCCVSYDPVRVVSVVVCCVCVVVVVVVVVVVVVPVPDDDDDDDDDDDPDPPPPDPPQQDFQAWWWFADPVPRAIFIWGFHDDDPVVQWTWIAQQQPRDIDIDGPVRTHHPPDPSVVRHPDPSRVVSVVVSVVVVVVVVVVVVVPPPPDDDD

Organism: NCBI:txid100268

Radius of gyration: 23.27 Å; chains: 1; bounding box: 48×78×52 Å

pLDDT: mean 72.36, std 21.1, range [28.69, 97.88]